Protein AF-A0A5C6CGR8-F1 (afdb_monomer_lite)

pLDDT: mean 80.68, std 11.42, range [44.78, 93.38]

Secondary structure (DSSP, 8-state):
-HHHHHHHHHHHHHHHHHHHHHHHHHHHHHHHHHHHHHHHHHHHHHHHHHHHHHHHSSSSHHHHHHHHHHHHHHHHIIIIIHHHHS-S---B-HHHHHHHHHHHHHHHTHHHHHTHHHHHHHHHHHHHH-TTTHHHHHHHBS-----HHHHHHHHHHTT-HHHHHHHHHHHHHHH--HHHHIIIIIHHHHHHHHHHHHTTSS-HHHHHHHHHHHHHHHHHHHHHHHHHT--

InterPro domains:
  IPR002549 Transmembrane protein TqsA-l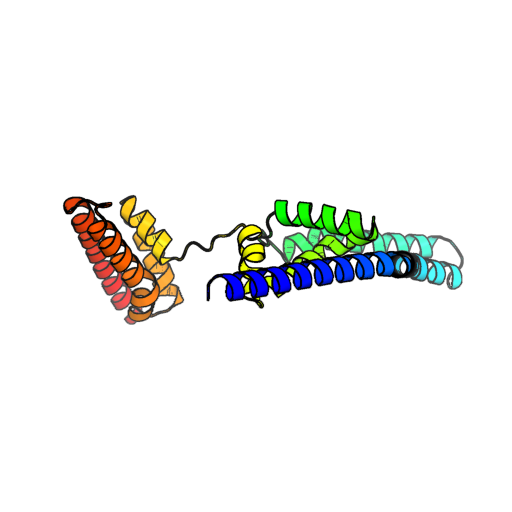ike [PF01594] (49-125)

Sequence (231 aa):
MRKLKSDIATISAIAQMLAVVLTVTALFFARDVFVPLSLGLLLSFLLSPLAIALSVFPGYSVALAVLALIVTMELLSNNILEPWLYGASTGISAVAVIIAAVFWGWMWGPVGLLLSTPLTVCLVVLGRYVPRFKILATLLSEEVEIETSLRFYQRLLAADEHRSWEMLREAFDEEHNLVATGDEVLIPALKRIRRDHNAEYLSDADANRLYAMVGGLIAKLREHATDNQHA

Foldseek 3Di:
DVVVVVVVVVVVVVVVVVVVVVVLVVLLVVLVVVLVVVVVVVCCVLCVVLVVQVVPDPDCPSSVVVNVVVVVVVCCCVPPVCCVVVVDDPQFAPVLLVVQLVVQCVRNNPVRNVCSVVVSVVLLVVLVVDVVSVVVVVVRGPDPVCQLQNVLLVCLLVVPLPVNLVSLVVLCVVVVDPVSSCVRHVVVSLVVLVVCVVVVVADPVSSVSSVVSSVVSSVVVVVVSVVVVVD

Radius of gyration: 28.88 Å; chains: 1; bounding box: 71×45×72 Å

Structure (mmCIF, N/CA/C/O backbone):
data_AF-A0A5C6CGR8-F1
#
_entry.id   AF-A0A5C6CGR8-F1
#
loop_
_atom_site.group_PDB
_atom_site.id
_atom_site.type_symbol
_atom_site.label_atom_id
_atom_site.label_alt_id
_atom_site.label_comp_id
_atom_site.label_asym_id
_atom_site.label_entity_id
_atom_site.label_seq_id
_atom_site.pdbx_PDB_ins_code
_atom_site.Cartn_x
_atom_site.Cartn_y
_atom_site.Cartn_z
_atom_site.occupancy
_atom_site.B_iso_or_equiv
_atom_site.auth_seq_id
_atom_site.auth_comp_id
_atom_site.auth_asym_id
_atom_site.auth_atom_id
_atom_site.pdbx_PDB_model_num
ATOM 1 N N . MET A 1 1 ? -35.352 28.929 0.731 1.00 58.81 1 MET A N 1
ATOM 2 C CA . MET A 1 1 ? -34.055 28.326 1.136 1.00 58.81 1 MET A CA 1
ATOM 3 C C . MET A 1 1 ? -33.750 26.968 0.487 1.00 58.81 1 MET A C 1
ATOM 5 O O . MET A 1 1 ? -32.596 26.748 0.156 1.00 58.81 1 MET A O 1
ATOM 9 N N . ARG A 1 2 ? -34.726 26.070 0.251 1.00 64.44 2 ARG A N 1
ATOM 10 C CA . ARG A 1 2 ? -34.471 24.726 -0.325 1.00 64.44 2 ARG A CA 1
ATOM 11 C C . ARG A 1 2 ? -33.956 24.734 -1.785 1.00 64.44 2 ARG A C 1
ATOM 13 O O . ARG A 1 2 ? -33.031 23.990 -2.078 1.00 64.44 2 ARG A O 1
ATOM 20 N N . LYS A 1 3 ? -34.472 25.631 -2.645 1.00 68.31 3 LYS A N 1
ATOM 21 C CA . LYS A 1 3 ? -33.995 25.842 -4.037 1.00 68.31 3 LYS A CA 1
ATOM 22 C C . LYS A 1 3 ? -32.531 26.302 -4.122 1.00 68.31 3 LYS A C 1
ATOM 24 O O . LYS A 1 3 ? -31.744 25.733 -4.857 1.00 68.31 3 LYS A O 1
ATOM 29 N N . LEU A 1 4 ? -32.135 27.266 -3.288 1.00 71.06 4 LEU A N 1
ATOM 30 C CA . LEU A 1 4 ? -30.769 27.806 -3.308 1.00 71.06 4 LEU A CA 1
ATOM 31 C C . LEU A 1 4 ? -29.714 26.739 -2.952 1.00 71.06 4 LEU A C 1
ATOM 33 O O . LEU A 1 4 ? -28.621 26.728 -3.507 1.00 71.06 4 LEU A O 1
ATOM 37 N N . LYS A 1 5 ? -30.057 25.803 -2.054 1.00 73.12 5 LYS A N 1
ATOM 38 C CA . LYS A 1 5 ? -29.172 24.694 -1.673 1.00 73.12 5 LYS A CA 1
ATOM 39 C C . LYS A 1 5 ? -29.049 23.637 -2.781 1.00 73.12 5 LYS A C 1
ATOM 41 O O . LYS A 1 5 ? -27.974 23.060 -2.914 1.00 73.12 5 LYS A O 1
ATOM 46 N N . SER A 1 6 ? -30.110 23.391 -3.563 1.00 79.06 6 SER A N 1
ATOM 47 C CA . SER A 1 6 ? -30.031 22.489 -4.722 1.00 79.06 6 SER A CA 1
ATOM 48 C C . SER A 1 6 ? -29.207 23.100 -5.844 1.00 79.06 6 SER A C 1
ATOM 50 O O . SER A 1 6 ? -28.361 22.412 -6.388 1.00 79.06 6 SER A O 1
ATOM 52 N N . ASP A 1 7 ? -29.371 24.390 -6.136 1.00 83.44 7 ASP A N 1
ATOM 53 C CA . ASP A 1 7 ? -28.659 25.042 -7.242 1.00 83.44 7 ASP A CA 1
ATOM 54 C C . ASP A 1 7 ? -27.145 25.109 -6.980 1.00 83.44 7 ASP A C 1
ATOM 56 O O . ASP A 1 7 ? -26.348 24.801 -7.863 1.00 83.44 7 ASP A O 1
ATOM 60 N N . ILE A 1 8 ? -26.735 25.392 -5.736 1.00 80.00 8 ILE A N 1
ATOM 61 C CA . ILE A 1 8 ? -25.321 25.349 -5.320 1.00 80.00 8 ILE A CA 1
ATOM 62 C C . ILE A 1 8 ? -24.753 23.924 -5.415 1.00 80.00 8 ILE A C 1
ATOM 64 O O . ILE A 1 8 ? -23.622 23.739 -5.868 1.00 80.00 8 ILE A O 1
ATOM 68 N N . ALA A 1 9 ? -25.527 22.908 -5.017 1.00 81.31 9 ALA A N 1
ATOM 69 C CA . ALA A 1 9 ? -25.106 21.514 -5.130 1.00 81.31 9 ALA A CA 1
ATOM 70 C C . ALA A 1 9 ? -24.951 21.086 -6.599 1.00 81.31 9 ALA A C 1
ATOM 72 O O . ALA A 1 9 ? -23.957 20.450 -6.943 1.00 81.31 9 ALA A O 1
ATOM 73 N N . THR A 1 10 ? -25.873 21.493 -7.475 1.00 83.56 10 THR A N 1
ATOM 74 C CA . THR A 1 10 ? -25.817 21.208 -8.915 1.00 83.56 10 THR A CA 1
ATOM 75 C C . THR A 1 10 ? -24.628 21.904 -9.578 1.00 83.56 10 THR A C 1
ATOM 77 O O . THR A 1 10 ? -23.907 21.272 -10.344 1.00 83.56 10 THR A O 1
ATOM 80 N N . ILE A 1 11 ? -24.351 23.170 -9.240 1.00 86.81 11 ILE A N 1
ATOM 81 C CA . ILE A 1 11 ? -23.181 23.903 -9.753 1.00 86.81 11 ILE A CA 1
ATOM 82 C C . ILE A 1 11 ? -21.881 23.237 -9.295 1.00 86.81 11 ILE A C 1
ATOM 84 O O . ILE A 1 11 ? -20.983 23.028 -10.108 1.00 86.81 11 ILE A O 1
ATOM 88 N N . SER A 1 12 ? -21.781 22.852 -8.017 1.00 78.56 12 SER A N 1
ATOM 89 C CA . SER A 1 12 ? -20.600 22.148 -7.511 1.00 78.56 12 SER A CA 1
ATOM 90 C C . SER A 1 12 ? -20.418 20.782 -8.175 1.00 78.56 12 SER A C 1
ATOM 92 O O . SER A 1 12 ? -19.282 20.404 -8.448 1.00 78.56 12 SER A O 1
ATOM 94 N N . ALA A 1 13 ? -21.503 20.052 -8.440 1.00 83.00 13 ALA A N 1
ATOM 95 C CA . ALA A 1 13 ? -21.454 18.761 -9.119 1.00 83.00 13 ALA A CA 1
ATOM 96 C C . ALA A 1 13 ? -21.008 18.905 -10.583 1.00 83.00 13 ALA A C 1
ATOM 98 O O . ALA A 1 13 ? -20.128 18.173 -11.030 1.00 83.00 13 ALA A O 1
ATOM 99 N N . ILE A 1 14 ? -21.543 19.889 -11.312 1.00 87.62 14 ILE A N 1
ATOM 100 C CA . ILE A 1 14 ? -21.139 20.182 -12.696 1.00 87.62 14 ILE A CA 1
ATOM 101 C C . ILE A 1 14 ? -19.673 20.623 -12.747 1.00 87.62 14 ILE A C 1
ATOM 103 O O . ILE A 1 14 ? -18.918 20.140 -13.587 1.00 87.62 14 ILE A O 1
ATOM 107 N N . ALA A 1 15 ? -19.245 21.492 -11.828 1.00 85.44 15 ALA A N 1
ATOM 108 C CA . ALA A 1 15 ? -17.857 21.934 -11.745 1.00 85.44 15 ALA A CA 1
ATOM 109 C C . ALA A 1 15 ? -16.898 20.765 -11.462 1.00 85.44 15 ALA A C 1
ATOM 111 O O . ALA A 1 15 ? -15.844 20.678 -12.087 1.00 85.44 15 ALA A O 1
ATOM 112 N N . GLN A 1 16 ? -17.273 19.835 -10.575 1.00 79.44 16 GLN A N 1
ATOM 113 C CA . GLN A 1 16 ? -16.497 18.616 -10.324 1.00 79.44 16 GLN A CA 1
ATOM 114 C C . GLN A 1 16 ? -16.444 17.710 -11.555 1.00 79.44 16 GLN A C 1
ATOM 116 O O . GLN A 1 16 ? -15.375 17.213 -11.894 1.00 79.44 16 GLN A O 1
ATOM 121 N N . MET A 1 17 ? -17.565 17.528 -12.254 1.00 87.88 17 MET A N 1
ATOM 122 C CA . MET A 1 17 ? -17.616 16.705 -13.462 1.00 87.88 17 MET A CA 1
ATOM 123 C C . MET A 1 17 ? -16.736 17.291 -14.576 1.00 87.88 17 MET A C 1
ATOM 125 O O . MET A 1 17 ? -15.957 16.563 -15.186 1.00 87.88 17 MET A O 1
ATOM 129 N N . LEU A 1 18 ? -16.786 18.610 -14.786 1.00 90.88 18 LEU A N 1
ATOM 130 C CA . LEU A 1 18 ? -15.920 19.312 -15.738 1.00 90.88 18 LEU A CA 1
ATOM 131 C C . LEU A 1 18 ? -14.442 19.214 -15.356 1.00 90.88 18 LEU A C 1
ATOM 133 O O . LEU A 1 18 ? -13.611 18.957 -16.224 1.00 90.88 18 LEU A O 1
ATOM 137 N N . ALA A 1 19 ? -14.112 19.376 -14.072 1.00 85.69 19 ALA A N 1
ATOM 138 C CA . ALA A 1 19 ? -12.744 19.224 -13.591 1.00 85.69 19 ALA A CA 1
ATOM 139 C C . ALA A 1 19 ? -12.212 17.812 -13.874 1.00 85.69 19 ALA A C 1
ATOM 141 O O . ALA A 1 19 ? -11.124 17.676 -14.422 1.00 85.69 19 ALA A O 1
ATOM 142 N N . VAL A 1 20 ? -13.004 16.771 -13.591 1.00 84.44 20 VAL A N 1
ATOM 143 C CA . VAL A 1 20 ? -12.638 15.375 -13.878 1.00 84.44 20 VAL A CA 1
ATOM 144 C C . VAL A 1 20 ? -12.412 15.161 -15.373 1.00 84.44 20 VAL A C 1
ATOM 146 O O . VAL A 1 20 ? -11.392 14.594 -15.755 1.00 84.44 20 VAL A O 1
ATOM 149 N N . VAL A 1 21 ? -13.317 15.645 -16.227 1.00 88.19 21 VAL A N 1
ATOM 150 C CA . VAL A 1 21 ? -13.184 15.508 -17.686 1.00 88.19 21 VAL A CA 1
ATOM 151 C C . VAL A 1 21 ? -11.921 16.205 -18.193 1.00 88.19 21 VAL A C 1
ATOM 153 O O . VAL A 1 21 ? -11.176 15.616 -18.975 1.00 88.19 21 VAL A O 1
ATOM 156 N N . LEU A 1 22 ? -11.633 17.420 -17.722 1.00 89.25 22 LEU A N 1
ATOM 157 C CA . LEU A 1 22 ? -10.410 18.143 -18.078 1.00 89.25 22 LEU A CA 1
ATOM 158 C C . LEU A 1 22 ? -9.155 17.399 -17.617 1.00 89.25 22 LEU A C 1
ATOM 160 O O . LEU A 1 22 ? -8.220 17.252 -18.401 1.00 89.25 22 LEU A O 1
ATOM 164 N N . THR A 1 23 ? -9.141 16.887 -16.384 1.00 83.81 23 THR A N 1
ATOM 165 C CA . THR A 1 23 ? -8.027 16.088 -15.861 1.00 83.81 23 THR A CA 1
ATOM 166 C C . THR A 1 23 ? -7.800 14.840 -16.710 1.00 83.81 23 THR A C 1
ATOM 168 O O . THR A 1 23 ? -6.683 14.616 -17.166 1.00 83.81 23 THR A O 1
ATOM 171 N N . VAL A 1 24 ? -8.850 14.065 -16.997 1.00 82.56 24 VAL A N 1
ATOM 172 C CA . VAL A 1 24 ? -8.753 12.852 -17.826 1.00 82.56 24 VAL A CA 1
ATOM 173 C C . VAL A 1 24 ? -8.255 13.183 -19.234 1.00 82.56 24 VAL A C 1
ATOM 175 O O . VAL A 1 24 ? -7.382 12.495 -19.754 1.00 82.56 24 VAL A O 1
ATOM 178 N N . THR A 1 25 ? -8.753 14.266 -19.833 1.00 82.56 25 THR A N 1
ATOM 179 C CA . THR A 1 25 ? -8.359 14.681 -21.187 1.00 82.56 25 THR A CA 1
ATOM 180 C C . THR A 1 25 ? -6.892 15.115 -21.234 1.00 82.56 25 THR A C 1
ATOM 182 O O . THR A 1 25 ? -6.157 14.717 -22.135 1.00 82.56 25 THR A O 1
ATOM 185 N N . ALA A 1 26 ? -6.437 15.876 -20.234 1.00 84.50 26 ALA A N 1
ATOM 186 C CA . ALA A 1 26 ? -5.037 16.271 -20.107 1.00 84.50 26 ALA A CA 1
ATOM 187 C C . ALA A 1 26 ? -4.112 15.057 -19.911 1.00 84.50 26 ALA A C 1
ATOM 189 O O . ALA A 1 26 ? -3.072 14.969 -20.563 1.00 84.50 26 ALA A O 1
ATOM 190 N N . LEU A 1 27 ? -4.501 14.095 -19.065 1.00 81.00 27 LEU A N 1
ATOM 191 C CA . LEU A 1 27 ? -3.739 12.856 -18.864 1.00 81.00 27 LEU A CA 1
ATOM 192 C C . LEU A 1 27 ? -3.698 11.979 -20.121 1.00 81.00 27 LEU A C 1
ATOM 194 O O . LEU A 1 27 ? -2.692 11.309 -20.357 1.00 81.00 27 LEU A O 1
ATOM 198 N N . PHE A 1 28 ? -4.765 11.980 -20.921 1.00 81.88 28 PHE A N 1
ATOM 199 C CA . PHE A 1 28 ? -4.799 11.258 -22.188 1.00 81.88 28 PHE A CA 1
ATOM 200 C C . PHE A 1 28 ? -3.845 11.880 -23.209 1.00 81.88 28 PHE A C 1
ATOM 202 O O . PHE A 1 28 ? -3.080 11.157 -23.827 1.00 81.88 28 PHE A O 1
ATOM 209 N N . PHE A 1 29 ? -3.809 13.207 -23.332 1.00 84.50 29 PHE A N 1
ATOM 210 C CA . PHE A 1 29 ? -2.860 13.882 -24.225 1.00 84.50 29 PHE A CA 1
ATOM 211 C C . PHE A 1 29 ? -1.401 13.715 -23.765 1.00 84.50 29 PHE A C 1
ATOM 213 O O . PHE A 1 29 ? -0.492 13.561 -24.577 1.00 84.50 29 PHE A O 1
ATOM 220 N N . ALA A 1 30 ? -1.162 13.677 -22.449 1.00 81.06 30 ALA A N 1
ATOM 221 C CA . ALA A 1 30 ? 0.167 13.420 -21.893 1.00 81.06 30 ALA A CA 1
ATOM 222 C C . ALA A 1 30 ? 0.734 12.048 -22.309 1.00 81.06 30 ALA A C 1
ATOM 224 O O . ALA A 1 30 ? 1.953 11.901 -22.415 1.00 81.06 30 ALA A O 1
ATOM 225 N N . ARG A 1 31 ? -0.129 11.063 -22.599 1.00 80.44 31 ARG A N 1
ATOM 226 C CA . ARG A 1 31 ? 0.260 9.732 -23.092 1.00 80.44 31 ARG A CA 1
ATOM 227 C C . ARG A 1 31 ? 1.149 9.809 -24.331 1.00 80.44 31 ARG A C 1
ATOM 229 O O . ARG A 1 31 ? 2.139 9.083 -24.394 1.00 80.44 31 ARG A O 1
ATOM 236 N N . ASP A 1 32 ? 0.816 10.675 -25.284 1.00 79.88 32 ASP A N 1
ATOM 237 C CA . ASP A 1 32 ? 1.500 10.746 -26.582 1.00 79.88 32 ASP A CA 1
ATOM 238 C C . ASP A 1 32 ? 2.953 11.221 -26.453 1.00 79.88 32 ASP A C 1
ATOM 240 O O . ASP A 1 32 ? 3.801 10.882 -27.275 1.00 79.88 32 ASP A O 1
ATOM 244 N N . VAL A 1 33 ? 3.265 11.947 -25.379 1.00 83.75 33 VAL A N 1
ATOM 245 C CA . VAL A 1 33 ? 4.630 12.373 -25.043 1.00 83.75 33 VAL A CA 1
ATOM 246 C C . VAL A 1 33 ? 5.302 11.370 -24.107 1.00 83.75 33 VAL A C 1
ATOM 248 O O . VAL A 1 33 ? 6.475 11.033 -24.270 1.00 83.75 33 VAL A O 1
ATOM 251 N N . PHE A 1 34 ? 4.562 10.874 -23.118 1.00 81.25 34 PHE A N 1
ATOM 252 C CA . PHE A 1 34 ? 5.113 10.070 -22.037 1.00 81.25 34 PHE A CA 1
ATOM 253 C C . PHE A 1 34 ? 5.464 8.641 -22.470 1.00 81.25 34 PHE A C 1
ATOM 255 O O . PHE A 1 34 ? 6.482 8.094 -22.040 1.00 81.25 34 PHE A O 1
ATOM 262 N N . VAL A 1 35 ? 4.662 8.029 -23.348 1.00 84.31 35 VAL A N 1
ATOM 263 C CA . VAL A 1 35 ? 4.901 6.657 -23.821 1.00 84.31 35 VAL A CA 1
ATOM 264 C C . VAL A 1 35 ? 6.203 6.553 -24.630 1.00 84.31 35 VAL A C 1
ATOM 266 O O . VAL A 1 35 ? 7.028 5.708 -24.282 1.00 84.31 35 VAL A O 1
ATOM 269 N N . PRO A 1 36 ? 6.473 7.409 -25.636 1.00 84.56 36 PRO A N 1
ATOM 270 C CA . PRO A 1 36 ? 7.757 7.385 -26.336 1.00 84.56 36 PRO A CA 1
ATOM 271 C C . PRO A 1 36 ? 8.945 7.708 -25.426 1.00 84.56 36 PRO A C 1
ATOM 273 O O . PRO A 1 36 ? 9.995 7.083 -25.548 1.00 84.56 36 PRO A O 1
ATOM 276 N N . LEU A 1 37 ? 8.782 8.657 -24.497 1.00 86.25 37 LEU A N 1
ATOM 277 C CA . LEU A 1 37 ? 9.854 9.084 -23.596 1.00 86.25 37 LEU A CA 1
ATOM 278 C C . LEU A 1 37 ? 10.261 7.969 -22.627 1.00 86.25 37 LEU A C 1
ATOM 280 O O . LEU A 1 37 ? 11.446 7.688 -22.474 1.00 86.25 37 LEU A O 1
ATOM 284 N N . SER A 1 38 ? 9.291 7.301 -22.006 1.00 84.81 38 SER A N 1
ATOM 285 C CA . SER A 1 38 ? 9.542 6.176 -21.095 1.00 84.81 38 SER A CA 1
ATOM 286 C C . SER A 1 38 ? 10.143 4.966 -21.813 1.00 84.81 38 SER A C 1
ATOM 288 O O . SER A 1 38 ? 11.120 4.404 -21.324 1.00 84.81 38 SER A O 1
ATOM 290 N N . LEU A 1 39 ? 9.638 4.606 -22.999 1.00 84.81 39 LEU A N 1
ATOM 291 C CA . LEU A 1 39 ? 10.250 3.573 -23.841 1.00 84.81 39 LEU A CA 1
ATOM 292 C C . LEU A 1 39 ? 11.685 3.939 -24.225 1.00 84.81 39 LEU A C 1
ATOM 294 O O . LEU A 1 39 ? 12.576 3.100 -24.128 1.00 84.81 39 LEU A O 1
ATOM 298 N N . GLY A 1 40 ? 11.919 5.194 -24.611 1.00 86.38 40 GLY A N 1
ATOM 299 C CA . GLY A 1 40 ? 13.246 5.710 -24.928 1.00 86.38 40 GLY A CA 1
ATOM 300 C C . GLY A 1 40 ? 14.207 5.625 -23.744 1.00 86.38 40 GLY A C 1
ATOM 301 O O . GLY A 1 40 ? 15.341 5.183 -23.920 1.00 86.38 40 GLY A O 1
ATOM 302 N N . LEU A 1 41 ? 13.760 5.980 -22.536 1.00 88.19 41 LEU A N 1
ATOM 303 C CA . LEU A 1 41 ? 14.553 5.861 -21.309 1.00 88.19 41 LEU A CA 1
ATOM 304 C C . LEU A 1 41 ? 14.871 4.403 -20.966 1.00 88.19 41 LEU A C 1
ATOM 306 O O . LEU A 1 41 ? 16.030 4.097 -20.704 1.00 88.19 41 LEU A O 1
ATOM 310 N N . LEU A 1 42 ? 13.879 3.508 -21.005 1.00 86.56 42 LEU A N 1
ATOM 311 C CA . LEU A 1 42 ? 14.072 2.084 -20.705 1.00 86.56 42 LEU A CA 1
ATOM 312 C C . LEU A 1 42 ? 15.028 1.427 -21.702 1.00 86.56 42 LEU A C 1
ATOM 314 O O . LEU A 1 42 ? 15.978 0.755 -21.305 1.00 86.56 42 LEU A O 1
ATOM 318 N N . LEU A 1 43 ? 14.822 1.672 -22.998 1.00 87.38 43 LEU A N 1
ATOM 319 C CA . LEU A 1 43 ? 15.719 1.184 -24.042 1.00 87.38 43 LEU A CA 1
ATOM 320 C C . LEU A 1 43 ? 17.115 1.784 -23.895 1.00 87.38 43 LEU A C 1
ATOM 322 O O . LEU A 1 43 ? 18.091 1.058 -24.022 1.00 87.38 43 LEU A O 1
ATOM 326 N N . SER A 1 44 ? 17.238 3.076 -23.587 1.00 88.44 44 SER A N 1
ATOM 327 C CA . SER A 1 44 ? 18.551 3.698 -23.387 1.00 88.44 44 SER A CA 1
ATOM 328 C C . SER A 1 44 ? 19.269 3.109 -22.180 1.00 88.44 44 SER A C 1
ATOM 330 O O . SER A 1 44 ? 20.448 2.801 -22.281 1.00 88.44 44 SER A O 1
ATOM 332 N N . PHE A 1 45 ? 18.578 2.898 -21.061 1.00 87.50 45 PHE A N 1
ATOM 333 C CA . PHE A 1 45 ? 19.162 2.279 -19.874 1.00 87.50 45 PHE A CA 1
ATOM 334 C C . PHE A 1 45 ? 19.673 0.862 -20.162 1.00 87.50 45 PHE A C 1
ATOM 336 O O . PHE A 1 45 ? 20.774 0.510 -19.746 1.00 87.50 45 PHE A O 1
ATOM 343 N N . LEU A 1 46 ? 18.912 0.078 -20.929 1.00 85.50 46 LEU A N 1
ATOM 344 C CA . LEU A 1 46 ? 19.239 -1.316 -21.219 1.00 85.50 46 LEU A CA 1
ATOM 345 C C . LEU A 1 46 ? 20.296 -1.464 -22.330 1.00 85.50 46 LEU A C 1
ATOM 347 O O . LEU A 1 46 ? 21.193 -2.300 -22.230 1.00 85.50 46 LEU A O 1
ATOM 351 N N . LEU A 1 47 ? 20.228 -0.641 -23.381 1.00 88.00 47 LEU A N 1
ATOM 352 C CA . LEU A 1 47 ? 21.134 -0.719 -24.532 1.00 88.00 47 LEU A CA 1
ATOM 353 C C . LEU A 1 47 ? 22.416 0.104 -24.353 1.00 88.00 47 LEU A C 1
ATOM 355 O O . LEU A 1 47 ? 23.429 -0.264 -24.938 1.00 88.00 47 LEU A O 1
ATOM 359 N N . SER A 1 48 ? 22.416 1.189 -23.574 1.00 89.81 48 SER A N 1
ATOM 360 C CA . SER A 1 48 ? 23.602 2.043 -23.376 1.00 89.81 48 SER A CA 1
ATOM 361 C C . SER A 1 48 ? 24.832 1.279 -22.860 1.00 89.81 48 SER A C 1
ATOM 363 O O . SER A 1 48 ? 25.880 1.357 -23.508 1.00 89.81 48 SER A O 1
ATOM 365 N N . PRO A 1 49 ? 24.753 0.473 -21.779 1.00 85.81 49 PRO A N 1
ATOM 366 C CA . PRO A 1 49 ? 25.915 -0.279 -21.307 1.00 85.81 49 PRO A CA 1
ATOM 367 C C . PRO A 1 49 ? 26.396 -1.318 -22.330 1.00 85.81 49 PRO A C 1
ATOM 369 O O . PRO A 1 49 ? 27.601 -1.539 -22.458 1.00 85.81 49 PRO A O 1
ATOM 372 N N . LEU A 1 50 ? 25.484 -1.901 -23.116 1.00 87.31 50 LEU A N 1
ATOM 373 C CA . LEU A 1 50 ? 25.828 -2.829 -24.194 1.00 87.31 50 LEU A CA 1
ATOM 374 C C . LEU A 1 50 ? 26.531 -2.116 -25.360 1.00 87.31 50 LEU A C 1
ATOM 376 O O . LEU A 1 50 ? 27.534 -2.608 -25.878 1.00 87.31 50 LEU A O 1
ATOM 380 N N . ALA A 1 51 ? 26.031 -0.941 -25.744 1.00 88.12 51 ALA A N 1
ATOM 381 C CA . ALA A 1 51 ? 26.611 -0.105 -26.786 1.00 88.12 51 ALA A CA 1
ATOM 382 C C . ALA A 1 51 ? 28.019 0.369 -26.399 1.00 88.12 51 ALA A C 1
ATOM 384 O O . ALA A 1 51 ? 28.934 0.297 -27.217 1.00 88.12 51 ALA A O 1
ATOM 385 N N . ILE A 1 52 ? 28.222 0.774 -25.140 1.00 88.75 52 ILE A N 1
ATOM 386 C CA . ILE A 1 52 ? 29.544 1.137 -24.613 1.00 88.75 52 ILE A CA 1
ATOM 387 C C . ILE A 1 52 ? 30.478 -0.080 -24.623 1.00 88.75 52 ILE A C 1
ATOM 389 O O . ILE A 1 52 ? 31.610 0.030 -25.094 1.00 88.75 52 ILE A O 1
ATOM 393 N N . ALA A 1 53 ? 30.015 -1.247 -24.165 1.00 87.19 53 ALA A N 1
ATOM 394 C CA . ALA A 1 53 ? 30.827 -2.463 -24.142 1.00 87.19 53 ALA A CA 1
ATOM 395 C C . ALA A 1 53 ? 31.316 -2.865 -25.545 1.00 87.19 53 ALA A C 1
ATOM 397 O O . ALA A 1 53 ? 32.498 -3.157 -25.712 1.00 87.19 53 ALA A O 1
ATOM 398 N N . LEU A 1 54 ? 30.436 -2.816 -26.551 1.00 87.81 54 LEU A N 1
ATOM 399 C CA . LEU A 1 54 ? 30.776 -3.102 -27.952 1.00 87.81 54 LEU A CA 1
ATOM 400 C C . LEU A 1 54 ? 31.645 -2.017 -28.599 1.00 87.81 54 LEU A C 1
ATOM 402 O O . LEU A 1 54 ? 32.405 -2.313 -29.517 1.00 87.81 54 LEU A O 1
ATOM 406 N N . SER A 1 55 ? 31.525 -0.765 -28.152 1.00 90.06 55 SER A N 1
ATOM 407 C CA . SER A 1 55 ? 32.311 0.347 -28.693 1.00 90.06 55 SER A CA 1
ATOM 408 C C . SER A 1 55 ? 33.735 0.395 -28.140 1.00 90.06 55 SER A C 1
ATOM 410 O O . SER A 1 55 ? 34.627 0.885 -28.829 1.00 90.06 55 SER A O 1
ATOM 412 N N . VAL A 1 56 ? 33.946 -0.040 -26.896 1.00 91.19 56 VAL A N 1
ATOM 413 C CA . VAL A 1 56 ? 35.244 0.056 -26.210 1.00 91.19 56 VAL A CA 1
ATOM 414 C C . VAL A 1 56 ? 36.060 -1.226 -26.363 1.00 91.19 56 VAL A C 1
ATOM 416 O O . VAL A 1 56 ? 37.280 -1.155 -26.514 1.00 91.19 56 VAL A O 1
ATOM 419 N N . PHE A 1 57 ? 35.414 -2.395 -26.336 1.00 87.50 57 PHE A N 1
ATOM 420 C CA . PHE A 1 57 ? 36.104 -3.682 -26.359 1.00 87.50 57 PHE A CA 1
ATOM 421 C C . PHE A 1 57 ? 35.898 -4.420 -27.687 1.00 87.50 57 PHE A C 1
ATOM 423 O O . PHE A 1 57 ? 34.773 -4.519 -28.175 1.00 87.50 57 PHE A O 1
ATOM 430 N N . PRO A 1 58 ? 36.960 -5.004 -28.268 1.00 81.94 58 PRO A N 1
ATOM 431 C CA . PRO A 1 58 ? 36.821 -5.849 -29.443 1.00 81.94 58 PRO A CA 1
ATOM 432 C C . PRO A 1 58 ? 36.180 -7.198 -29.069 1.00 81.94 58 PRO A C 1
ATOM 434 O O . PRO A 1 58 ? 36.736 -7.969 -28.288 1.00 81.94 58 PRO A O 1
ATOM 437 N N . GLY A 1 59 ? 35.029 -7.503 -29.675 1.00 83.12 59 GLY A N 1
ATOM 438 C CA . GLY A 1 59 ? 34.336 -8.793 -29.558 1.00 83.12 59 GLY A CA 1
ATOM 439 C C . GLY A 1 59 ? 33.061 -8.770 -28.702 1.00 83.12 59 GLY A C 1
ATOM 440 O O . GLY A 1 59 ? 32.778 -7.825 -27.975 1.00 83.12 59 GLY A O 1
ATOM 441 N N . TYR A 1 60 ? 32.265 -9.841 -28.795 1.00 87.44 60 TYR A N 1
ATOM 442 C CA . TYR A 1 60 ? 30.932 -9.925 -28.168 1.00 87.44 60 TYR A CA 1
ATOM 443 C C . TYR A 1 60 ? 30.938 -10.455 -26.726 1.00 87.44 60 TYR A C 1
ATOM 445 O O . TYR A 1 60 ? 29.921 -10.381 -26.039 1.00 87.44 60 TYR A O 1
ATOM 453 N N . SER A 1 61 ? 32.062 -11.001 -26.254 1.00 88.25 61 SER A N 1
ATOM 454 C CA . SER A 1 61 ? 32.163 -11.643 -24.937 1.00 88.25 61 SER A CA 1
ATOM 455 C C . SER A 1 61 ? 31.900 -10.668 -23.789 1.00 88.25 61 SER A C 1
ATOM 457 O O . SER A 1 61 ? 31.143 -10.986 -22.876 1.00 88.25 61 SER A O 1
ATOM 459 N N . VAL A 1 62 ? 32.467 -9.461 -23.860 1.00 87.94 62 VAL A N 1
ATOM 460 C CA . VAL A 1 62 ? 32.283 -8.416 -22.841 1.00 87.94 62 VAL A CA 1
ATOM 461 C C . VAL A 1 62 ? 30.840 -7.909 -22.833 1.00 87.94 62 VAL A C 1
ATOM 463 O O . VAL A 1 62 ? 30.248 -7.748 -21.771 1.00 87.94 62 VAL A O 1
ATOM 466 N N . ALA A 1 63 ? 30.238 -7.734 -24.010 1.00 87.31 63 ALA A N 1
ATOM 467 C CA . ALA A 1 63 ? 28.846 -7.318 -24.157 1.00 87.31 63 ALA A CA 1
ATOM 468 C C . ALA A 1 63 ? 27.869 -8.343 -23.542 1.00 87.31 63 ALA A C 1
ATOM 470 O O . ALA A 1 63 ? 26.976 -7.976 -22.778 1.00 87.31 63 ALA A O 1
ATOM 471 N N . LEU A 1 64 ? 28.085 -9.638 -23.804 1.00 90.00 64 LEU A N 1
ATOM 472 C CA . LEU A 1 64 ? 27.310 -10.724 -23.193 1.00 90.00 64 LEU A CA 1
ATOM 473 C C . LEU A 1 64 ? 27.515 -10.806 -21.678 1.00 90.00 64 LEU A C 1
ATOM 475 O O . LEU A 1 64 ? 26.549 -11.034 -20.955 1.00 90.00 64 LEU A O 1
ATOM 479 N N . ALA A 1 65 ? 28.738 -10.590 -21.188 1.00 90.75 65 ALA A N 1
ATOM 480 C CA . ALA A 1 65 ? 29.023 -10.575 -19.756 1.00 90.75 65 ALA A CA 1
ATOM 481 C C . ALA A 1 65 ? 28.306 -9.420 -19.037 1.00 90.75 65 ALA A C 1
ATOM 483 O O . ALA A 1 65 ? 27.742 -9.628 -17.967 1.00 90.75 65 ALA A O 1
ATOM 484 N N . VAL A 1 66 ? 28.269 -8.226 -19.639 1.00 90.81 66 VAL A N 1
ATOM 485 C CA . VAL A 1 66 ? 27.519 -7.072 -19.113 1.00 90.81 66 VAL A CA 1
ATOM 486 C C . VAL A 1 66 ? 26.019 -7.357 -19.092 1.00 90.81 66 VAL A C 1
ATOM 488 O O . VAL A 1 66 ? 25.371 -7.122 -18.076 1.00 90.81 66 VAL A O 1
ATOM 491 N N . LEU A 1 67 ? 25.464 -7.911 -20.173 1.00 90.56 67 LEU A N 1
ATOM 492 C CA . LEU A 1 67 ? 24.048 -8.280 -20.218 1.00 90.56 67 LEU A CA 1
ATOM 493 C C . LEU A 1 67 ? 23.709 -9.341 -19.162 1.00 90.56 67 LEU A C 1
ATOM 495 O O . LEU A 1 67 ? 22.724 -9.199 -18.442 1.00 90.56 67 LEU A O 1
ATOM 499 N N . ALA A 1 68 ? 24.551 -10.368 -19.023 1.00 92.88 68 ALA A N 1
ATOM 500 C CA . ALA A 1 68 ? 24.390 -11.396 -18.002 1.00 92.88 68 ALA A CA 1
ATOM 501 C C . ALA A 1 68 ? 24.460 -10.807 -16.587 1.00 92.88 68 ALA A C 1
ATOM 503 O O . ALA A 1 68 ? 23.648 -11.177 -15.742 1.00 92.88 68 ALA A O 1
ATOM 504 N N . LEU A 1 69 ? 25.377 -9.869 -16.333 1.00 92.44 69 LEU A N 1
ATOM 505 C CA . LEU A 1 69 ? 25.489 -9.172 -15.053 1.00 92.44 69 LEU A CA 1
ATOM 506 C C . LEU A 1 69 ? 24.204 -8.400 -14.729 1.00 92.44 69 LEU A C 1
ATOM 508 O O . LEU A 1 69 ? 23.668 -8.566 -13.638 1.00 92.44 69 LEU A O 1
ATOM 512 N N . ILE A 1 70 ? 23.700 -7.599 -15.675 1.00 90.94 70 ILE A N 1
ATOM 513 C CA . ILE A 1 70 ? 22.476 -6.801 -15.496 1.00 90.94 70 ILE A CA 1
ATOM 514 C C . ILE A 1 70 ? 21.290 -7.717 -15.189 1.00 90.94 70 ILE A C 1
ATOM 516 O O . ILE A 1 70 ? 20.648 -7.553 -14.156 1.00 90.94 70 ILE A O 1
ATOM 520 N N . VAL A 1 71 ? 21.050 -8.726 -16.033 1.00 90.94 71 VAL A N 1
ATOM 521 C CA . VAL A 1 71 ? 19.924 -9.658 -15.866 1.00 90.94 71 VAL A CA 1
ATOM 522 C C . VAL A 1 71 ? 20.022 -10.408 -14.543 1.00 90.94 71 VAL A C 1
ATOM 524 O O . VAL A 1 71 ? 19.032 -10.521 -13.828 1.00 90.94 71 VAL A O 1
ATOM 527 N N . THR A 1 72 ? 21.211 -10.903 -14.192 1.00 93.38 72 THR A N 1
ATOM 528 C CA . THR A 1 72 ? 21.419 -11.631 -12.933 1.00 93.38 72 THR A CA 1
ATOM 529 C C . THR A 1 72 ? 21.132 -10.727 -11.741 1.00 93.38 72 THR A C 1
ATOM 531 O O . THR A 1 72 ? 20.477 -11.157 -10.795 1.00 93.38 72 THR A O 1
ATOM 534 N N . MET A 1 73 ? 21.571 -9.469 -11.795 1.00 90.25 73 MET A N 1
ATOM 535 C CA . MET A 1 73 ? 21.381 -8.539 -10.690 1.00 90.25 73 MET A CA 1
ATOM 536 C C . MET A 1 73 ? 19.926 -8.095 -10.538 1.00 90.25 73 MET A C 1
ATOM 538 O O . MET A 1 73 ? 19.434 -8.036 -9.414 1.00 90.25 73 MET A O 1
ATOM 542 N N . GLU A 1 74 ? 19.204 -7.878 -11.640 1.00 88.06 74 GLU A N 1
ATOM 543 C CA . GLU A 1 74 ? 17.755 -7.645 -11.600 1.00 88.06 74 GLU A CA 1
ATOM 544 C C . GLU A 1 74 ? 17.001 -8.854 -11.037 1.00 88.06 74 GLU A C 1
ATOM 546 O O . GLU A 1 74 ? 16.129 -8.695 -10.184 1.00 88.06 74 GLU A O 1
ATOM 551 N N . LEU A 1 75 ? 17.359 -10.075 -11.453 1.00 88.12 75 LEU A N 1
ATOM 552 C CA . LEU A 1 75 ? 16.712 -11.292 -10.960 1.00 88.12 75 LEU A CA 1
ATOM 553 C C . LEU A 1 75 ? 16.942 -11.489 -9.461 1.00 88.12 75 LEU A C 1
ATOM 555 O O . LEU A 1 75 ? 15.989 -11.789 -8.743 1.00 88.12 75 LEU A O 1
ATOM 559 N N . LEU A 1 76 ? 18.181 -11.317 -8.992 1.00 89.62 76 LEU A N 1
ATOM 560 C CA . LEU A 1 76 ? 18.514 -11.386 -7.569 1.00 89.62 76 LEU A CA 1
ATOM 561 C C . LEU A 1 76 ? 17.800 -10.286 -6.781 1.00 89.62 76 LEU A C 1
ATOM 563 O O . LEU A 1 76 ? 17.258 -10.560 -5.712 1.00 89.62 76 LEU A O 1
ATOM 567 N N . SER A 1 77 ? 17.757 -9.063 -7.306 1.00 85.88 77 SER A N 1
ATOM 568 C CA . SER A 1 77 ? 17.078 -7.955 -6.639 1.00 85.88 77 SER A CA 1
ATOM 569 C C . SER A 1 77 ? 15.580 -8.241 -6.473 1.00 85.88 77 SER A C 1
ATOM 571 O O . SER A 1 77 ? 15.069 -8.241 -5.355 1.00 85.88 77 SER A O 1
ATOM 573 N N . ASN A 1 78 ? 14.896 -8.579 -7.567 1.00 81.19 78 ASN A N 1
ATOM 574 C CA . ASN A 1 78 ? 13.443 -8.757 -7.575 1.00 81.19 78 ASN A CA 1
ATOM 575 C C . ASN A 1 78 ? 12.994 -10.043 -6.864 1.00 81.19 78 ASN A C 1
ATOM 577 O O . ASN A 1 78 ? 11.942 -10.071 -6.241 1.00 81.19 78 ASN A O 1
ATOM 581 N N . ASN A 1 79 ? 13.767 -11.132 -6.946 1.00 83.44 79 ASN A N 1
ATOM 582 C CA . ASN A 1 79 ? 13.336 -12.424 -6.394 1.00 83.44 79 ASN A CA 1
ATOM 583 C C . ASN A 1 79 ? 13.926 -12.745 -5.016 1.00 83.44 79 ASN A C 1
ATOM 585 O O . ASN A 1 79 ? 13.434 -13.667 -4.372 1.00 83.44 79 ASN A O 1
ATOM 589 N N . ILE A 1 80 ? 14.982 -12.053 -4.568 1.00 82.94 80 ILE A N 1
ATOM 590 C CA . ILE A 1 80 ? 15.671 -12.364 -3.301 1.00 82.94 80 ILE A CA 1
ATOM 591 C C . ILE A 1 80 ? 15.717 -11.151 -2.377 1.00 82.94 80 ILE A C 1
ATOM 593 O O . ILE A 1 80 ? 15.332 -11.281 -1.215 1.00 82.94 80 ILE A O 1
ATOM 597 N N . LEU A 1 81 ? 16.141 -9.976 -2.861 1.00 76.56 81 LEU A N 1
ATOM 598 C CA . LEU A 1 81 ? 16.167 -8.781 -2.009 1.00 76.56 81 LEU A CA 1
ATOM 599 C C . LEU A 1 81 ? 14.758 -8.351 -1.612 1.00 76.56 81 LEU A C 1
ATOM 601 O O . LEU A 1 81 ? 14.543 -8.077 -0.438 1.00 76.56 81 LEU A O 1
ATOM 605 N N . GLU A 1 82 ? 13.807 -8.309 -2.547 1.00 72.44 82 GLU A N 1
ATOM 606 C CA . GLU A 1 82 ? 12.443 -7.867 -2.233 1.00 72.44 82 GLU A CA 1
ATOM 607 C C . GLU A 1 82 ? 11.776 -8.717 -1.132 1.00 72.44 82 GLU A C 1
ATOM 609 O O . GLU A 1 82 ? 11.344 -8.133 -0.138 1.00 72.44 82 GLU A O 1
ATOM 614 N N . PRO A 1 83 ? 11.752 -10.066 -1.191 1.00 67.56 83 PRO A N 1
ATOM 615 C CA . PRO A 1 83 ? 11.198 -10.871 -0.100 1.00 67.56 83 PRO A CA 1
ATOM 616 C C . PRO A 1 83 ? 11.976 -10.755 1.213 1.00 67.56 83 PRO A C 1
ATOM 618 O O . PRO A 1 83 ? 11.394 -10.912 2.282 1.00 67.56 83 PRO A O 1
ATOM 621 N N . TRP A 1 84 ? 13.291 -10.533 1.145 1.00 73.50 84 TRP A N 1
ATOM 622 C CA . TRP A 1 84 ? 14.141 -10.477 2.332 1.00 73.50 84 TRP A CA 1
ATOM 623 C C . TRP A 1 84 ? 14.056 -9.123 3.052 1.00 73.50 84 TRP A C 1
ATOM 625 O O . TRP A 1 84 ? 14.037 -9.090 4.278 1.00 73.50 84 TRP A O 1
ATOM 635 N N . LEU A 1 85 ? 13.951 -8.015 2.308 1.00 64.56 85 LEU A N 1
ATOM 636 C CA . LEU A 1 85 ? 13.777 -6.663 2.853 1.00 64.56 85 LEU A CA 1
ATOM 637 C C . LEU A 1 85 ? 12.325 -6.344 3.226 1.00 64.56 85 LEU A C 1
ATOM 639 O O . LEU A 1 85 ? 12.100 -5.651 4.214 1.00 64.56 85 LEU A O 1
ATOM 643 N N . TYR A 1 86 ? 11.348 -6.832 2.457 1.00 64.06 86 TYR A N 1
ATOM 644 C CA . TYR A 1 86 ? 9.916 -6.586 2.677 1.00 64.06 86 TYR A CA 1
ATOM 645 C C . TYR A 1 86 ? 9.196 -7.797 3.280 1.00 64.06 86 TYR A C 1
ATOM 647 O O . TYR A 1 86 ? 7.991 -7.954 3.083 1.00 64.06 86 TYR A O 1
ATOM 655 N N . GLY A 1 87 ? 9.946 -8.663 3.974 1.00 46.31 87 GLY A N 1
ATOM 656 C CA . GLY A 1 87 ? 9.476 -9.902 4.588 1.00 46.31 87 GLY A CA 1
ATOM 657 C C . GLY A 1 87 ? 8.084 -9.764 5.200 1.00 46.31 87 GLY A C 1
ATOM 658 O O . GLY A 1 87 ? 7.912 -9.089 6.206 1.00 46.31 87 GLY A O 1
ATOM 659 N N . ALA A 1 88 ? 7.128 -10.447 4.566 1.00 53.41 88 ALA A N 1
ATOM 660 C CA . ALA A 1 88 ? 5.704 -10.506 4.883 1.00 53.41 88 ALA A CA 1
ATOM 661 C C . ALA A 1 88 ? 4.893 -9.211 4.644 1.00 53.41 88 ALA A C 1
ATOM 663 O O . ALA A 1 88 ? 4.916 -8.257 5.413 1.00 53.41 88 ALA A O 1
ATOM 664 N N . SER A 1 89 ? 4.078 -9.274 3.581 1.00 47.78 89 SER A N 1
ATOM 665 C CA . SER A 1 89 ? 2.806 -8.555 3.414 1.00 47.78 89 SER A CA 1
ATOM 666 C C . SER A 1 89 ? 2.830 -7.061 3.739 1.00 47.78 89 SER A C 1
ATOM 668 O O . SER A 1 89 ? 2.275 -6.607 4.737 1.00 47.78 89 SER A O 1
ATOM 670 N N . THR A 1 90 ? 3.336 -6.259 2.804 1.00 45.28 90 THR A N 1
ATOM 671 C CA . THR A 1 90 ? 2.777 -4.921 2.604 1.00 45.28 90 THR A CA 1
ATOM 672 C C . THR A 1 90 ? 1.283 -5.098 2.324 1.00 45.28 90 THR A C 1
ATOM 674 O O . THR A 1 90 ? 0.917 -5.560 1.247 1.00 45.28 90 THR A O 1
ATOM 677 N N . GLY A 1 91 ? 0.436 -4.810 3.320 1.00 49.66 91 GLY A N 1
ATOM 678 C CA . GLY A 1 91 ? -1.028 -4.980 3.340 1.00 49.66 91 GLY A CA 1
ATOM 679 C C . GLY A 1 91 ? -1.795 -4.131 2.318 1.00 49.66 91 GLY A C 1
ATOM 680 O O . GLY A 1 91 ? -2.736 -3.411 2.651 1.00 49.66 91 GLY A O 1
ATOM 681 N N . ILE A 1 92 ? -1.364 -4.174 1.062 1.00 55.91 92 ILE A N 1
ATOM 682 C CA . ILE A 1 92 ? -2.010 -3.568 -0.088 1.00 55.91 92 ILE A CA 1
ATOM 683 C C . ILE A 1 92 ? -2.941 -4.631 -0.659 1.00 55.91 92 ILE A C 1
ATOM 685 O O . ILE A 1 92 ? -2.485 -5.672 -1.130 1.00 55.91 92 ILE A O 1
ATOM 689 N N . SER A 1 93 ? -4.244 -4.350 -0.642 1.00 63.12 93 SER A N 1
ATOM 690 C CA . SER A 1 93 ? -5.246 -5.263 -1.184 1.00 63.12 93 SER A CA 1
ATOM 691 C C . SER A 1 93 ? -4.914 -5.648 -2.631 1.00 63.12 93 SER A C 1
ATOM 693 O O . SER A 1 93 ? -4.778 -4.781 -3.498 1.00 63.12 93 SER A O 1
ATOM 695 N N . ALA A 1 94 ? -4.836 -6.947 -2.933 1.00 69.25 94 ALA A N 1
ATOM 696 C CA . ALA A 1 94 ? -4.580 -7.436 -4.295 1.00 69.25 94 ALA A CA 1
ATOM 697 C C . ALA A 1 94 ? -5.601 -6.886 -5.312 1.00 69.25 94 ALA A C 1
ATOM 699 O O . ALA A 1 94 ? -5.273 -6.603 -6.465 1.00 69.25 94 ALA A O 1
ATOM 700 N N . VAL A 1 95 ? -6.836 -6.652 -4.863 1.00 69.38 95 VAL A N 1
ATOM 701 C CA . VAL A 1 95 ? -7.908 -6.050 -5.663 1.00 69.38 95 VAL A CA 1
ATOM 702 C C . VAL A 1 95 ? -7.585 -4.598 -6.025 1.00 69.38 95 VAL A C 1
ATOM 704 O O . VAL A 1 95 ? -7.796 -4.192 -7.167 1.00 69.38 95 VAL A O 1
ATOM 707 N N . ALA A 1 96 ? -7.020 -3.827 -5.092 1.00 71.31 96 ALA A N 1
ATOM 708 C CA . ALA A 1 96 ? -6.575 -2.455 -5.330 1.00 71.31 96 ALA A CA 1
ATOM 709 C C . ALA A 1 96 ? -5.539 -2.379 -6.453 1.00 71.31 96 ALA A C 1
ATOM 711 O O . ALA A 1 96 ? -5.649 -1.549 -7.356 1.00 71.31 96 ALA A O 1
ATOM 712 N N . VAL A 1 97 ? -4.558 -3.283 -6.403 1.00 75.25 97 VAL A N 1
ATOM 713 C CA . VAL A 1 97 ? -3.480 -3.376 -7.391 1.00 75.25 97 VAL A CA 1
ATOM 714 C C . VAL A 1 97 ? -4.042 -3.726 -8.765 1.00 75.25 97 VAL A C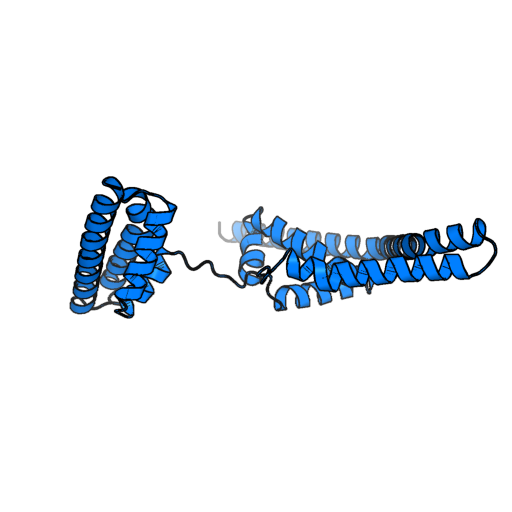 1
ATOM 716 O O . VAL A 1 97 ? -3.663 -3.098 -9.750 1.00 75.25 97 VAL A O 1
ATOM 719 N N . ILE A 1 98 ? -4.984 -4.670 -8.843 1.00 79.00 98 ILE A N 1
ATOM 720 C CA . ILE A 1 98 ? -5.626 -5.062 -10.105 1.00 79.00 98 ILE A CA 1
ATOM 721 C C . ILE A 1 98 ? -6.443 -3.904 -10.689 1.00 79.00 98 ILE A C 1
ATOM 723 O O . ILE A 1 98 ? -6.296 -3.590 -11.869 1.00 79.00 98 ILE A O 1
ATOM 727 N N . ILE A 1 99 ? -7.276 -3.237 -9.883 1.00 81.44 99 ILE A N 1
ATOM 728 C CA . ILE A 1 99 ? -8.087 -2.096 -10.340 1.00 81.44 99 ILE A CA 1
ATOM 729 C C . ILE A 1 99 ? -7.185 -0.970 -10.841 1.00 81.44 99 ILE A C 1
ATOM 731 O O . ILE A 1 99 ? -7.432 -0.407 -11.910 1.00 81.44 99 ILE A O 1
ATOM 735 N N . ALA A 1 100 ? -6.120 -0.665 -10.103 1.00 80.31 100 ALA A N 1
ATOM 736 C CA . ALA A 1 100 ? -5.160 0.338 -10.518 1.00 80.31 100 ALA A CA 1
ATOM 737 C C . ALA A 1 100 ? -4.427 -0.077 -11.802 1.00 80.31 100 ALA A C 1
ATOM 739 O O . ALA A 1 100 ? -4.342 0.724 -12.728 1.00 80.31 100 ALA A O 1
ATOM 740 N N . ALA A 1 101 ? -3.986 -1.331 -11.921 1.00 83.62 101 ALA A N 1
ATOM 741 C CA . ALA A 1 101 ? -3.322 -1.840 -13.121 1.00 83.62 101 ALA A CA 1
ATOM 742 C C . ALA A 1 101 ? -4.214 -1.746 -14.363 1.00 83.62 101 ALA A C 1
ATOM 744 O O . ALA A 1 101 ? -3.746 -1.336 -15.425 1.00 83.62 101 ALA A O 1
ATOM 745 N N . VAL A 1 102 ? -5.505 -2.054 -14.227 1.00 86.19 102 VAL A N 1
ATOM 746 C CA . VAL A 1 102 ? -6.487 -1.890 -15.306 1.00 86.19 102 VAL A CA 1
ATOM 747 C C . VAL A 1 102 ? -6.680 -0.412 -15.645 1.00 86.19 102 VAL A C 1
ATOM 749 O O . VAL A 1 102 ? -6.659 -0.053 -16.821 1.00 86.19 102 VAL A O 1
ATOM 752 N N . PHE A 1 103 ? -6.825 0.456 -14.642 1.00 84.69 103 PHE A N 1
ATOM 753 C CA . PHE A 1 103 ? -7.019 1.894 -14.840 1.00 84.69 103 PHE A CA 1
ATOM 754 C C . PHE A 1 103 ? -5.814 2.560 -15.526 1.00 84.69 103 PHE A C 1
ATOM 756 O O . PHE A 1 103 ? -5.959 3.184 -16.580 1.00 84.69 103 PHE A O 1
ATOM 763 N N . TRP A 1 104 ? -4.613 2.394 -14.966 1.00 84.06 104 TRP A N 1
ATOM 764 C CA . TRP A 1 104 ? -3.380 2.976 -15.500 1.00 84.06 104 TRP A CA 1
ATOM 765 C C . TRP A 1 104 ? -2.991 2.337 -16.836 1.00 84.06 104 TRP A C 1
ATOM 767 O O . TRP A 1 104 ? -2.592 3.043 -17.765 1.00 84.06 104 TRP A O 1
ATOM 777 N N . GLY A 1 105 ? -3.168 1.020 -16.970 1.00 86.25 105 GLY A N 1
ATOM 778 C CA . GLY A 1 105 ? -2.927 0.285 -18.209 1.00 86.25 105 GLY A CA 1
ATOM 779 C C . GLY A 1 105 ? -3.850 0.714 -19.345 1.00 86.25 105 GLY A C 1
ATOM 780 O O . GLY A 1 105 ? -3.397 0.894 -20.473 1.00 86.25 105 GLY A O 1
ATOM 781 N N . TRP A 1 106 ? -5.131 0.957 -19.068 1.00 85.38 106 TRP A N 1
ATOM 782 C CA . TRP A 1 106 ? -6.056 1.485 -20.071 1.00 85.38 106 TRP A CA 1
ATOM 783 C C . TRP A 1 106 ? -5.673 2.905 -20.512 1.00 85.38 106 TRP A C 1
ATOM 785 O O . TRP A 1 106 ? -5.719 3.229 -21.702 1.00 85.38 106 TRP A O 1
ATOM 795 N N . MET A 1 107 ? -5.225 3.736 -19.569 1.00 78.44 107 MET A N 1
ATOM 796 C CA . MET A 1 107 ? -4.892 5.129 -19.838 1.00 78.44 107 MET A CA 1
ATOM 797 C C . MET A 1 107 ? -3.594 5.287 -20.645 1.00 78.44 107 MET A C 1
ATOM 799 O O . MET A 1 107 ? -3.597 5.982 -21.663 1.00 78.44 107 MET A O 1
ATOM 803 N N . TRP A 1 108 ? -2.498 4.632 -20.243 1.00 80.50 108 TRP A N 1
ATOM 804 C CA . TRP A 1 108 ? -1.169 4.812 -20.857 1.00 80.50 108 TRP A CA 1
ATOM 805 C C . TRP A 1 108 ? -0.605 3.562 -21.553 1.00 80.50 108 TRP A C 1
ATOM 807 O O . TRP A 1 108 ? 0.517 3.588 -22.058 1.00 80.50 108 TRP A O 1
ATOM 817 N N . GLY A 1 109 ? -1.358 2.464 -21.628 1.00 84.19 109 GLY A N 1
ATOM 818 C CA . GLY A 1 109 ? -0.906 1.222 -22.260 1.00 84.19 109 GLY A CA 1
ATOM 819 C C . GLY A 1 109 ? 0.148 0.474 -21.422 1.00 84.19 109 GLY A C 1
ATOM 820 O O . GLY A 1 109 ? 0.065 0.478 -20.191 1.00 84.19 109 GLY A O 1
ATOM 821 N N . PRO A 1 110 ? 1.162 -0.157 -22.052 1.00 81.12 110 PRO A N 1
ATOM 822 C CA . PRO A 1 110 ? 2.186 -0.942 -21.346 1.00 81.12 110 PRO A CA 1
ATOM 823 C C . PRO A 1 110 ? 2.968 -0.142 -20.298 1.00 81.12 110 PRO A C 1
ATOM 825 O O . PRO A 1 110 ? 3.299 -0.653 -19.234 1.00 81.12 110 PRO A O 1
ATOM 828 N N . VAL A 1 111 ? 3.219 1.138 -20.570 1.00 81.06 111 VAL A N 1
ATOM 829 C CA . VAL A 1 111 ? 3.933 2.034 -19.648 1.00 81.06 111 VAL A CA 1
ATOM 830 C C . VAL A 1 111 ? 3.099 2.310 -18.395 1.00 81.06 111 VAL A C 1
ATOM 832 O O . VAL A 1 111 ? 3.635 2.354 -17.290 1.00 81.06 111 VAL A O 1
ATOM 835 N N . GLY A 1 112 ? 1.780 2.449 -18.551 1.00 83.19 112 GLY A N 1
ATOM 836 C CA . GLY A 1 112 ? 0.858 2.619 -17.428 1.00 83.19 112 GLY A CA 1
ATOM 837 C C . GLY A 1 112 ? 0.808 1.396 -16.517 1.00 83.19 112 GLY A C 1
ATOM 838 O O . GLY A 1 112 ? 0.714 1.549 -15.305 1.00 83.19 112 GLY A O 1
ATOM 839 N N . LEU A 1 113 ? 0.946 0.192 -17.081 1.00 83.44 113 LEU A N 1
ATOM 840 C CA . LEU A 1 113 ? 1.080 -1.047 -16.308 1.00 83.44 113 LEU A CA 1
ATOM 841 C C . LEU A 1 113 ? 2.384 -1.072 -15.503 1.00 83.44 113 LEU A C 1
ATOM 843 O O . LEU A 1 113 ? 2.339 -1.338 -14.305 1.00 83.44 113 LEU A O 1
ATOM 847 N N . LEU A 1 114 ? 3.518 -0.733 -16.128 1.00 82.94 114 LEU A N 1
ATOM 848 C CA . LEU A 1 114 ? 4.822 -0.673 -15.451 1.00 82.94 114 LEU A CA 1
ATOM 849 C C . LEU A 1 114 ? 4.827 0.329 -14.287 1.00 82.94 114 LEU A C 1
ATOM 851 O O . LEU A 1 114 ? 5.399 0.062 -13.235 1.00 82.94 114 LEU A O 1
ATOM 855 N N . LEU A 1 115 ? 4.161 1.472 -14.459 1.00 81.44 115 LEU A N 1
ATOM 856 C CA . LEU A 1 115 ? 4.065 2.511 -13.432 1.00 81.44 115 LEU A CA 1
ATOM 857 C C . LEU A 1 115 ? 2.877 2.342 -12.482 1.00 81.44 115 LEU A C 1
ATOM 859 O O . LEU A 1 115 ? 2.741 3.134 -11.549 1.00 81.44 115 LEU A O 1
ATOM 863 N N . SER A 1 116 ? 2.033 1.329 -12.683 1.00 82.56 116 SER A N 1
ATOM 864 C CA . SER A 1 116 ? 0.826 1.135 -11.881 1.00 82.56 116 SER A CA 1
ATOM 865 C C . SER A 1 116 ? 1.167 1.001 -10.402 1.00 82.56 116 SER A C 1
ATOM 867 O O . SER A 1 116 ? 0.598 1.703 -9.570 1.00 82.56 116 SER A O 1
ATOM 869 N N . THR A 1 117 ? 2.142 0.156 -10.067 1.00 82.81 117 THR A N 1
ATOM 870 C CA . THR A 1 117 ? 2.547 -0.102 -8.681 1.00 82.81 117 THR A CA 1
ATOM 871 C C . THR A 1 117 ? 3.011 1.173 -7.959 1.00 82.81 117 THR A C 1
ATOM 873 O O . THR A 1 117 ? 2.388 1.529 -6.954 1.00 82.81 117 THR A O 1
ATOM 876 N N . PRO A 1 118 ? 4.010 1.937 -8.453 1.00 79.38 118 PRO A N 1
ATOM 877 C CA . PRO A 1 118 ? 4.444 3.161 -7.776 1.00 79.38 118 PRO A CA 1
ATOM 878 C C . PRO A 1 118 ? 3.369 4.259 -7.760 1.00 79.38 118 PRO A C 1
ATOM 880 O O . PRO A 1 118 ? 3.216 4.941 -6.746 1.00 79.38 118 PRO A O 1
ATOM 883 N N . LEU A 1 119 ? 2.569 4.415 -8.824 1.00 79.06 119 LEU A N 1
ATOM 884 C CA . LEU A 1 119 ? 1.469 5.391 -8.838 1.00 79.06 119 LEU A CA 1
ATOM 885 C C . LEU A 1 119 ? 0.373 5.046 -7.833 1.00 79.06 119 LEU A C 1
ATOM 887 O O . LEU A 1 119 ? -0.162 5.942 -7.180 1.00 79.06 119 LEU A O 1
ATOM 891 N N . THR A 1 120 ? 0.057 3.762 -7.681 1.00 79.50 120 THR A N 1
ATOM 892 C CA . THR A 1 120 ? -0.937 3.288 -6.712 1.00 79.50 120 THR A CA 1
ATOM 893 C C . THR A 1 120 ? -0.476 3.573 -5.294 1.00 79.50 120 THR A C 1
ATOM 895 O O . THR A 1 120 ? -1.261 4.088 -4.504 1.00 79.50 120 THR A O 1
ATOM 898 N N . VAL A 1 121 ? 0.802 3.341 -4.983 1.00 74.38 121 VAL A N 1
ATOM 899 C CA . VAL A 1 121 ? 1.370 3.693 -3.674 1.00 74.38 121 VAL A CA 1
ATOM 900 C C . VAL A 1 121 ? 1.289 5.201 -3.437 1.00 74.38 121 VAL A C 1
ATOM 902 O O . VAL A 1 121 ? 0.785 5.619 -2.397 1.00 74.38 121 VAL A O 1
ATOM 905 N N . CYS A 1 122 ? 1.687 6.031 -4.406 1.00 74.94 122 CYS A N 1
ATOM 906 C CA . CYS A 1 122 ? 1.566 7.488 -4.294 1.00 74.94 122 CYS A CA 1
ATOM 907 C C . CYS A 1 122 ? 0.118 7.933 -4.050 1.00 74.94 122 CYS A C 1
ATOM 909 O O . CYS A 1 122 ? -0.130 8.786 -3.200 1.00 74.94 122 CYS A O 1
ATOM 911 N N . LEU A 1 123 ? -0.846 7.342 -4.759 1.00 73.06 123 LEU A N 1
ATOM 912 C CA . LEU A 1 123 ? -2.266 7.656 -4.620 1.00 73.06 123 LEU A CA 1
ATOM 913 C C . LEU A 1 123 ? -2.822 7.212 -3.260 1.00 73.06 123 LEU A C 1
ATOM 915 O O . LEU A 1 123 ? -3.556 7.968 -2.622 1.00 73.06 123 LEU A O 1
ATOM 919 N N . VAL A 1 124 ? -2.432 6.027 -2.785 1.00 68.31 124 VAL A N 1
ATOM 920 C CA . VAL A 1 124 ? -2.786 5.514 -1.454 1.00 68.31 124 VAL A CA 1
ATOM 921 C C . VAL A 1 124 ? -2.216 6.420 -0.362 1.00 68.31 124 VAL A C 1
ATOM 923 O O . VAL A 1 124 ? -2.948 6.814 0.546 1.00 68.31 124 VAL A O 1
ATOM 926 N N . VAL A 1 125 ? -0.944 6.816 -0.465 1.00 67.62 125 VAL A N 1
ATOM 927 C CA . VAL A 1 125 ? -0.296 7.732 0.486 1.00 67.62 125 VAL A CA 1
ATOM 928 C C . VAL A 1 125 ? -0.980 9.100 0.470 1.00 67.62 125 VAL A C 1
ATOM 930 O O . VAL A 1 125 ? -1.332 9.613 1.529 1.00 67.62 125 VAL A O 1
ATOM 933 N N . LEU A 1 126 ? -1.277 9.666 -0.704 1.00 67.06 126 LEU A N 1
ATOM 934 C CA . LEU A 1 126 ? -2.013 10.931 -0.823 1.00 67.06 126 LEU A CA 1
ATOM 935 C C . LEU A 1 126 ? -3.411 10.843 -0.182 1.00 67.06 126 LEU A C 1
ATOM 937 O O . LEU A 1 126 ? -3.864 11.782 0.478 1.00 67.06 126 LEU A O 1
ATOM 941 N N . GLY A 1 127 ? -4.072 9.690 -0.321 1.00 65.00 127 GLY A N 1
ATOM 942 C CA . GLY A 1 127 ? -5.355 9.386 0.310 1.00 65.00 127 GLY A CA 1
ATOM 943 C C . GLY A 1 127 ? -5.308 9.359 1.839 1.00 65.00 127 GLY A C 1
ATOM 944 O O . GLY A 1 127 ? -6.307 9.689 2.481 1.00 65.00 127 GLY A O 1
ATOM 945 N N . ARG A 1 128 ? -4.146 9.046 2.431 1.00 62.00 128 ARG A N 1
ATOM 946 C CA . ARG A 1 128 ? -3.924 9.132 3.885 1.00 62.00 128 ARG A CA 1
ATOM 947 C C . ARG A 1 128 ? -3.831 10.584 4.377 1.00 62.00 128 ARG A C 1
ATOM 949 O O . ARG A 1 128 ? -4.278 10.860 5.487 1.00 62.00 128 ARG A O 1
ATOM 956 N N . TYR A 1 129 ? -3.332 11.514 3.556 1.00 63.06 129 TYR A N 1
ATOM 957 C CA . TYR A 1 129 ? -3.187 12.933 3.926 1.00 63.06 129 TYR A CA 1
ATOM 958 C C . TYR A 1 129 ? -4.442 13.783 3.683 1.00 63.06 129 TYR A C 1
ATOM 960 O O . TYR A 1 129 ? -4.639 14.792 4.359 1.00 63.06 129 TYR A O 1
ATOM 968 N N . VAL A 1 130 ? -5.308 13.402 2.739 1.00 64.06 130 VAL A N 1
ATOM 969 C CA . VAL A 1 130 ? -6.500 14.188 2.385 1.00 64.06 130 VAL A CA 1
ATOM 970 C C . VAL A 1 130 ? -7.771 13.530 2.949 1.00 64.06 130 VAL A C 1
ATOM 972 O O . VAL A 1 130 ? -8.188 12.485 2.445 1.00 64.06 130 VAL A O 1
ATOM 975 N N . PRO A 1 131 ? -8.486 14.156 3.912 1.00 57.75 131 PRO A N 1
ATOM 976 C CA . PRO A 1 131 ? -9.667 13.570 4.567 1.00 57.75 131 PRO A CA 1
ATOM 977 C C . PRO A 1 131 ? -10.796 13.143 3.615 1.00 57.75 131 PRO A C 1
ATOM 979 O O . PRO A 1 131 ? -11.574 12.251 3.939 1.00 57.75 131 PRO A O 1
ATOM 982 N N . ARG A 1 132 ? -10.882 13.755 2.425 1.00 58.28 132 ARG A N 1
ATOM 983 C CA . ARG A 1 132 ? -11.862 13.416 1.377 1.00 58.28 132 ARG A CA 1
ATOM 984 C C . ARG A 1 132 ? -11.569 12.098 0.646 1.00 58.28 132 ARG A C 1
ATOM 986 O O . ARG A 1 132 ? -12.496 11.521 0.092 1.00 58.28 132 ARG A O 1
ATOM 993 N N . PHE A 1 133 ? -10.322 11.622 0.660 1.00 57.50 133 PHE A N 1
ATOM 994 C CA . PHE A 1 133 ? -9.885 10.387 -0.006 1.00 57.50 133 PHE A CA 1
ATOM 995 C C . PHE A 1 133 ? -9.657 9.217 0.963 1.00 57.50 133 PHE A C 1
ATOM 997 O O . PHE A 1 133 ? -9.331 8.118 0.517 1.00 57.50 133 PHE A O 1
ATOM 1004 N N . LYS A 1 134 ? -9.923 9.407 2.267 1.00 59.38 134 LYS A N 1
ATOM 1005 C CA . LYS A 1 134 ? -9.871 8.333 3.273 1.00 59.38 134 LYS A CA 1
ATOM 1006 C C . LYS A 1 134 ? -10.710 7.115 2.878 1.00 59.38 134 LYS A C 1
ATOM 1008 O O . LYS A 1 134 ? -10.299 6.006 3.161 1.00 59.38 134 LYS A O 1
ATOM 1013 N N . ILE A 1 135 ? -11.824 7.305 2.164 1.00 62.78 135 ILE A N 1
ATOM 1014 C CA . ILE A 1 135 ? -12.688 6.209 1.692 1.00 62.78 135 ILE A CA 1
ATOM 1015 C C . ILE A 1 135 ? -11.947 5.285 0.715 1.00 62.78 135 ILE A C 1
ATOM 1017 O O . ILE A 1 135 ? -12.101 4.074 0.813 1.00 62.78 135 ILE A O 1
ATOM 1021 N N . LEU A 1 136 ? -11.117 5.827 -0.188 1.00 59.72 136 LEU A N 1
ATOM 1022 C CA . LEU A 1 136 ? -10.276 5.001 -1.062 1.00 59.72 136 LEU A CA 1
ATOM 1023 C C . LEU A 1 136 ? -9.227 4.253 -0.239 1.00 59.72 136 LEU A C 1
ATOM 1025 O O . LEU A 1 136 ? -9.062 3.058 -0.425 1.00 59.72 136 LEU A O 1
ATOM 1029 N N . ALA A 1 137 ? -8.564 4.926 0.705 1.00 59.56 137 ALA A N 1
ATOM 1030 C CA . ALA A 1 137 ? -7.591 4.268 1.574 1.00 59.56 137 ALA A CA 1
ATOM 1031 C C . ALA A 1 137 ? -8.237 3.154 2.417 1.00 59.56 137 ALA A C 1
ATOM 1033 O O . ALA A 1 137 ? -7.652 2.093 2.543 1.00 59.56 137 ALA A O 1
ATOM 1034 N N . THR A 1 138 ? -9.453 3.350 2.932 1.00 61.34 138 THR A N 1
ATOM 1035 C CA . THR A 1 138 ? -10.199 2.342 3.700 1.00 61.34 138 THR A CA 1
ATOM 1036 C C . THR A 1 138 ? -10.735 1.204 2.826 1.00 61.34 138 THR A C 1
ATOM 1038 O O . THR A 1 138 ? -10.725 0.067 3.271 1.00 61.34 138 THR A O 1
ATOM 1041 N N . LEU A 1 139 ? -11.174 1.472 1.590 1.00 62.00 139 LEU A N 1
ATOM 1042 C CA . LEU A 1 139 ? -11.616 0.429 0.648 1.00 62.00 139 LEU A CA 1
ATOM 1043 C C . LEU A 1 139 ? -10.455 -0.407 0.088 1.00 62.00 139 LEU A C 1
ATOM 1045 O O . LEU A 1 139 ? -10.672 -1.543 -0.318 1.00 62.00 139 LEU A O 1
ATOM 1049 N N . LEU A 1 140 ? -9.250 0.166 0.019 1.00 59.12 140 LEU A N 1
ATOM 1050 C CA . LEU A 1 140 ? -8.040 -0.486 -0.490 1.00 59.12 140 LEU A CA 1
ATOM 1051 C C . LEU A 1 140 ? -7.141 -1.047 0.634 1.00 59.12 140 LEU A C 1
ATOM 1053 O O . LEU A 1 140 ? -6.151 -1.716 0.332 1.00 59.12 140 LEU A O 1
ATOM 1057 N N . SER A 1 141 ? -7.464 -0.770 1.902 1.00 54.06 141 SER A N 1
ATOM 1058 C CA . SER A 1 141 ? -6.772 -1.309 3.079 1.00 54.06 141 SER A CA 1
ATOM 1059 C C . SER A 1 141 ? -7.405 -2.638 3.466 1.00 54.06 141 SER A C 1
ATOM 1061 O O . SER A 1 141 ? -8.605 -2.700 3.724 1.00 54.06 141 SER A O 1
ATOM 1063 N N . GLU A 1 142 ? -6.606 -3.700 3.495 1.00 57.34 142 GLU A N 1
ATOM 1064 C CA . GLU A 1 142 ? -7.064 -5.040 3.883 1.00 57.34 142 GLU A CA 1
ATOM 1065 C C . GLU A 1 142 ? -6.972 -5.265 5.402 1.00 57.34 142 GLU A C 1
ATOM 1067 O O . GLU A 1 142 ? -7.730 -6.051 5.965 1.00 57.34 142 GLU A O 1
ATOM 1072 N N . GLU A 1 143 ? -6.144 -4.487 6.102 1.00 53.69 143 GLU A N 1
ATOM 1073 C CA . GLU A 1 143 ? -6.161 -4.428 7.560 1.00 53.69 143 GLU A CA 1
ATOM 1074 C C . GLU A 1 143 ? -7.104 -3.316 8.011 1.00 53.69 143 GLU A C 1
ATOM 1076 O O . GLU A 1 143 ? -6.801 -2.121 7.967 1.00 53.69 143 GLU A O 1
ATOM 1081 N N . VAL A 1 144 ? -8.287 -3.719 8.468 1.00 51.62 144 VAL A N 1
ATOM 1082 C CA . VAL A 1 144 ? -8.902 -2.995 9.574 1.00 51.62 144 VAL A CA 1
ATOM 1083 C C . VAL A 1 144 ? -7.962 -3.255 10.744 1.00 51.62 144 VAL A C 1
ATOM 1085 O O . VAL A 1 144 ? -7.964 -4.362 11.278 1.00 51.62 144 VAL A O 1
ATOM 1088 N N . GLU A 1 145 ? -7.131 -2.282 11.121 1.00 52.72 145 GLU A N 1
ATOM 1089 C CA . GLU A 1 145 ? -6.531 -2.272 12.456 1.00 52.72 145 GLU A CA 1
ATOM 1090 C C . GLU A 1 145 ? -7.704 -2.297 13.441 1.00 52.72 145 GLU A C 1
ATOM 1092 O O . GLU A 1 145 ? -8.330 -1.280 13.746 1.00 52.72 145 GLU A O 1
ATOM 1097 N N . ILE A 1 146 ? -8.114 -3.504 13.836 1.00 59.31 146 ILE A N 1
ATOM 1098 C CA . ILE A 1 146 ? -9.114 -3.695 14.871 1.00 59.31 146 ILE A CA 1
ATOM 1099 C C . ILE A 1 146 ? -8.440 -3.178 16.128 1.00 59.31 146 ILE A C 1
ATOM 1101 O O . ILE A 1 146 ? -7.561 -3.856 16.661 1.00 59.31 146 ILE A O 1
ATOM 1105 N N . GLU A 1 147 ? -8.851 -1.978 16.538 1.00 72.69 147 GLU A N 1
ATOM 1106 C CA . GLU A 1 147 ? -8.433 -1.306 17.765 1.00 72.69 147 GLU A CA 1
ATOM 1107 C C . GLU A 1 147 ? -8.289 -2.342 18.888 1.00 72.69 147 GLU A C 1
ATOM 1109 O O . GLU A 1 147 ? -9.189 -3.169 19.089 1.00 72.69 147 GLU A O 1
ATOM 1114 N N . THR A 1 148 ? -7.149 -2.347 19.584 1.00 81.31 148 THR A N 1
ATOM 1115 C CA . THR A 1 148 ? -6.804 -3.356 20.603 1.00 81.31 148 THR A CA 1
ATOM 1116 C C . THR A 1 148 ? -7.928 -3.523 21.626 1.00 81.31 148 THR A C 1
ATOM 1118 O O . THR A 1 148 ? -8.291 -4.644 21.987 1.00 81.31 148 THR A O 1
ATOM 1121 N N . SER A 1 149 ? -8.589 -2.420 21.984 1.00 82.94 149 SER A N 1
ATOM 1122 C CA . SER A 1 149 ? -9.780 -2.383 22.835 1.00 82.94 149 SER A CA 1
ATOM 1123 C C . SER A 1 149 ? -10.971 -3.198 22.300 1.00 82.94 149 SER A C 1
ATOM 1125 O O . SER A 1 149 ? -11.678 -3.852 23.072 1.00 82.94 149 SER A O 1
ATOM 1127 N N . LEU A 1 150 ? -11.197 -3.218 20.982 1.00 85.06 150 LEU A N 1
ATOM 1128 C CA . LEU A 1 150 ? -12.268 -3.982 20.344 1.00 85.06 150 LEU A CA 1
ATOM 1129 C C . LEU A 1 150 ? -11.924 -5.470 20.263 1.00 85.06 150 LEU A C 1
ATOM 1131 O O . LEU A 1 150 ? -12.795 -6.307 20.501 1.00 85.06 150 LEU A O 1
ATOM 1135 N N . ARG A 1 151 ? -10.663 -5.807 19.972 1.00 87.19 151 ARG A N 1
ATOM 1136 C CA . ARG A 1 151 ? -10.185 -7.198 19.986 1.00 87.19 151 ARG A CA 1
ATOM 1137 C C . ARG A 1 151 ? -10.289 -7.787 21.392 1.00 87.19 151 ARG A C 1
ATOM 1139 O O . ARG A 1 151 ? -10.788 -8.899 21.558 1.00 87.19 151 ARG A O 1
ATOM 1146 N N . PHE A 1 152 ? -9.904 -7.003 22.394 1.00 89.94 152 PHE A N 1
ATOM 1147 C CA . PHE A 1 152 ? -10.058 -7.338 23.802 1.00 89.94 152 PHE A CA 1
ATOM 1148 C C . PHE A 1 152 ? -11.536 -7.536 24.178 1.00 89.94 152 PHE A C 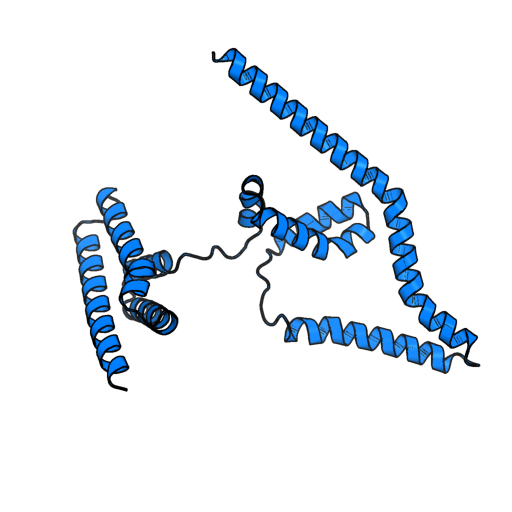1
ATOM 1150 O O . PHE A 1 152 ? -11.898 -8.574 24.729 1.00 89.94 152 PHE A O 1
ATOM 1157 N N . TYR A 1 153 ? -12.428 -6.620 23.783 1.00 89.31 153 TYR A N 1
ATOM 1158 C CA . TYR A 1 153 ? -13.874 -6.767 23.996 1.00 89.31 153 TYR A CA 1
ATOM 1159 C C . TYR A 1 153 ? -14.458 -8.036 23.346 1.00 89.31 153 TYR A C 1
ATOM 1161 O O . TYR A 1 153 ? -15.232 -8.756 23.977 1.00 89.31 153 TYR A O 1
ATOM 1169 N N . GLN A 1 154 ? -14.066 -8.360 22.111 1.00 90.69 154 GLN A N 1
ATOM 1170 C CA . GLN A 1 154 ? -14.505 -9.585 21.429 1.00 90.69 154 GLN A CA 1
ATOM 1171 C C . GLN A 1 154 ? -14.050 -10.853 22.163 1.00 90.69 154 GLN A C 1
ATOM 1173 O O . GLN A 1 154 ? -14.798 -11.828 22.234 1.00 90.69 154 GLN A O 1
ATOM 1178 N N . ARG A 1 155 ? -12.840 -10.848 22.730 1.00 90.06 155 ARG A N 1
ATOM 1179 C CA . ARG A 1 155 ? -12.311 -11.980 23.505 1.00 90.06 155 ARG A CA 1
ATOM 1180 C C . ARG A 1 155 ? -12.986 -12.125 24.862 1.00 90.06 155 ARG A C 1
ATOM 1182 O O . ARG A 1 155 ? -13.304 -13.248 25.250 1.00 90.06 155 ARG A O 1
ATOM 1189 N N . LEU A 1 156 ? -13.308 -11.009 25.514 1.00 90.19 156 LEU A N 1
ATOM 1190 C CA . LEU A 1 156 ? -14.143 -10.999 26.714 1.00 90.19 156 LEU A CA 1
ATOM 1191 C C . LEU A 1 156 ? -15.524 -11.609 26.439 1.00 90.19 156 LEU A C 1
ATOM 1193 O O . LEU A 1 156 ? -15.9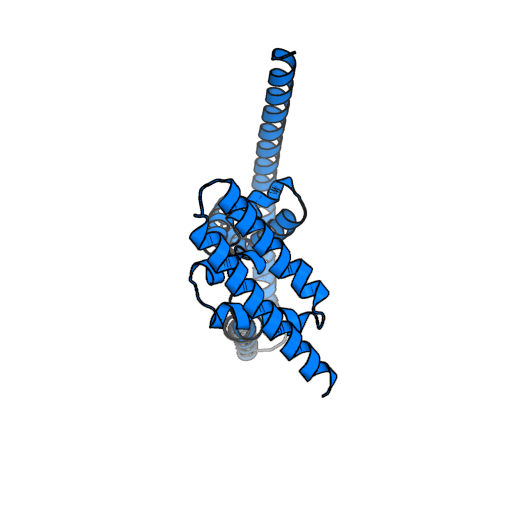77 -12.457 27.205 1.00 90.19 156 LEU A O 1
ATOM 1197 N N . LEU A 1 157 ? -16.169 -11.242 25.324 1.00 89.06 157 LEU A N 1
ATOM 1198 C CA . LEU A 1 157 ? -17.442 -11.842 24.901 1.00 89.06 157 LEU A CA 1
ATOM 1199 C C . LEU A 1 157 ? -17.324 -13.345 24.625 1.00 89.06 157 LEU A C 1
ATOM 1201 O O . LEU A 1 157 ? -18.228 -14.104 24.967 1.00 89.06 157 LEU A O 1
ATOM 1205 N N . ALA A 1 158 ? -16.204 -13.787 24.049 1.00 90.88 158 ALA A N 1
ATOM 1206 C CA . ALA A 1 158 ? -15.912 -15.204 23.838 1.00 90.88 158 ALA A CA 1
ATOM 1207 C C . ALA A 1 158 ? -15.587 -15.966 25.141 1.00 90.88 158 ALA A C 1
ATOM 1209 O O . ALA A 1 158 ? -15.373 -17.176 25.095 1.00 90.88 158 ALA A O 1
ATOM 1210 N N . ALA A 1 159 ? -15.558 -15.278 26.290 1.00 85.50 159 ALA A N 1
ATOM 1211 C CA . ALA A 1 159 ? -15.148 -15.803 27.589 1.00 85.50 159 ALA A CA 1
ATOM 1212 C C . ALA A 1 159 ? -13.738 -16.426 27.593 1.00 85.50 159 ALA A C 1
ATOM 1214 O O . ALA A 1 159 ? -13.448 -17.326 28.382 1.00 85.50 159 ALA A O 1
ATOM 1215 N N . ASP A 1 160 ? -12.862 -15.933 26.718 1.00 90.19 160 ASP A N 1
ATOM 1216 C CA . ASP A 1 160 ? -11.479 -16.380 26.583 1.00 90.19 160 ASP A CA 1
ATOM 1217 C C . ASP A 1 160 ? -10.584 -15.555 27.518 1.00 90.19 160 ASP A C 1
ATOM 1219 O O . ASP A 1 160 ? -9.965 -14.562 27.123 1.00 90.19 160 ASP A O 1
ATOM 1223 N N . GLU A 1 161 ? -10.572 -15.932 28.798 1.00 88.19 161 GLU A N 1
ATOM 1224 C CA . GLU A 1 161 ? -9.809 -15.224 29.835 1.00 88.19 161 GLU A CA 1
ATOM 1225 C C . GLU A 1 161 ? -8.303 -15.241 29.543 1.00 88.19 161 GLU A C 1
ATOM 1227 O O . GLU A 1 161 ? -7.617 -14.246 29.770 1.00 88.19 161 GLU A O 1
ATOM 1232 N N . HIS A 1 162 ? -7.794 -16.348 28.996 1.00 88.50 162 HIS A N 1
ATOM 1233 C CA . HIS A 1 162 ? -6.369 -16.525 28.738 1.00 88.50 162 HIS A CA 1
ATOM 1234 C C . HIS A 1 162 ? -5.866 -15.565 27.655 1.00 88.50 162 HIS A C 1
ATOM 1236 O O . HIS A 1 162 ? -4.930 -14.809 27.905 1.00 88.50 162 HIS A O 1
ATOM 1242 N N . ARG A 1 163 ? -6.536 -15.503 26.493 1.00 87.81 163 ARG A N 1
ATOM 1243 C CA . ARG A 1 163 ? -6.185 -14.537 25.435 1.00 87.81 163 ARG A CA 1
ATOM 1244 C C . ARG A 1 163 ? -6.398 -13.093 25.869 1.00 87.81 163 ARG A C 1
ATOM 1246 O O . ARG A 1 163 ? -5.628 -12.221 25.483 1.00 87.81 163 ARG A O 1
ATOM 1253 N N . SER A 1 164 ? -7.446 -12.835 26.651 1.00 90.19 164 SER A N 1
ATOM 1254 C CA . SER A 1 164 ? -7.728 -11.493 27.171 1.00 90.19 164 SER A CA 1
ATOM 1255 C C . SER A 1 164 ? -6.607 -11.013 28.100 1.00 90.19 164 SER A C 1
ATOM 1257 O O . SER A 1 164 ? -6.210 -9.853 28.036 1.00 90.19 164 SER A O 1
ATOM 1259 N N . TRP A 1 165 ? -6.060 -11.912 28.924 1.00 89.19 165 TRP A N 1
ATOM 1260 C CA . TRP A 1 165 ? -4.886 -11.643 29.752 1.00 89.19 165 TRP A CA 1
ATOM 1261 C C . TRP A 1 165 ? -3.621 -11.402 28.924 1.00 89.19 165 TRP A C 1
ATOM 1263 O O . TRP A 1 165 ? -2.924 -10.426 29.181 1.00 89.19 165 TRP A O 1
ATOM 1273 N N . GLU A 1 166 ? -3.339 -12.246 27.925 1.00 88.69 166 GLU A N 1
ATOM 1274 C CA . GLU A 1 166 ? -2.173 -12.074 27.044 1.00 88.69 166 GLU A CA 1
ATOM 1275 C C . GLU A 1 166 ? -2.158 -10.686 26.394 1.00 88.69 166 GLU A C 1
ATOM 1277 O O . GLU A 1 166 ? -1.156 -9.988 26.493 1.00 88.69 166 GLU A O 1
ATOM 1282 N N . MET A 1 167 ? -3.291 -10.250 25.833 1.00 87.25 167 MET A N 1
ATOM 1283 C CA . MET A 1 167 ? -3.413 -8.934 25.192 1.00 87.25 167 MET A CA 1
ATOM 1284 C C . MET A 1 167 ? -3.188 -7.773 26.168 1.00 87.25 167 MET A C 1
ATOM 1286 O O . MET A 1 167 ? -2.571 -6.776 25.809 1.00 87.25 167 MET A O 1
ATOM 1290 N N . LEU A 1 168 ? -3.690 -7.887 27.402 1.00 88.06 168 LEU A N 1
ATOM 1291 C CA . LEU A 1 168 ? -3.478 -6.874 28.441 1.00 88.06 168 LEU A CA 1
ATOM 1292 C C . LEU A 1 168 ? -2.024 -6.816 28.903 1.00 88.06 168 LEU A C 1
ATOM 1294 O O . LEU A 1 168 ? -1.515 -5.730 29.162 1.00 88.06 168 LEU A O 1
ATOM 1298 N N . ARG A 1 169 ? -1.373 -7.975 29.028 1.00 87.38 169 ARG A N 1
ATOM 1299 C CA . ARG A 1 169 ? 0.034 -8.063 29.415 1.00 87.38 169 ARG A CA 1
ATOM 1300 C C . ARG A 1 169 ? 0.935 -7.488 28.328 1.00 87.38 169 ARG A C 1
ATOM 1302 O O . ARG A 1 169 ? 1.806 -6.700 28.652 1.00 87.38 169 ARG A O 1
ATOM 1309 N N . GLU A 1 170 ? 0.693 -7.834 27.065 1.00 85.88 170 GLU A N 1
ATOM 1310 C CA . GLU A 1 170 ? 1.430 -7.279 25.921 1.00 85.88 170 GLU A CA 1
ATOM 1311 C C . GLU A 1 170 ? 1.300 -5.752 25.860 1.00 85.88 170 GLU A C 1
ATOM 1313 O O . GLU A 1 170 ? 2.312 -5.063 25.792 1.00 85.88 170 GLU A O 1
ATOM 1318 N N . ALA A 1 171 ? 0.082 -5.217 26.000 1.00 83.62 171 ALA A N 1
ATOM 1319 C CA . ALA A 1 171 ? -0.135 -3.769 26.034 1.00 83.62 171 ALA A CA 1
ATOM 1320 C C . ALA A 1 171 ? 0.572 -3.086 27.225 1.00 83.62 171 ALA A C 1
ATOM 1322 O O . ALA A 1 171 ? 1.096 -1.982 27.098 1.00 83.62 171 ALA A O 1
ATOM 1323 N N . PHE A 1 172 ? 0.625 -3.746 28.385 1.00 84.56 172 PHE A N 1
ATOM 1324 C CA . PHE A 1 172 ? 1.355 -3.239 29.548 1.00 84.56 172 PHE A CA 1
ATOM 1325 C C . PHE A 1 172 ? 2.878 -3.293 29.369 1.00 84.56 172 PHE A C 1
ATOM 1327 O O . PHE A 1 172 ? 3.566 -2.357 29.776 1.00 84.56 172 PHE A O 1
ATOM 1334 N N . ASP A 1 173 ? 3.399 -4.361 28.763 1.00 82.44 173 ASP A N 1
ATOM 1335 C CA . ASP A 1 173 ? 4.827 -4.529 28.483 1.00 82.44 173 ASP A CA 1
ATOM 1336 C C . ASP A 1 173 ? 5.318 -3.499 27.444 1.00 82.44 173 ASP A C 1
ATOM 1338 O O . ASP A 1 173 ? 6.453 -3.038 27.540 1.00 82.44 173 ASP A O 1
ATOM 1342 N N . GLU A 1 174 ? 4.473 -3.091 26.489 1.00 79.31 174 GLU A N 1
ATOM 1343 C CA . GLU A 1 174 ? 4.798 -2.050 25.501 1.00 79.31 174 GLU A CA 1
ATOM 1344 C C . GLU A 1 174 ? 4.823 -0.634 26.100 1.00 79.31 174 GLU A C 1
ATOM 1346 O O . GLU A 1 174 ? 5.750 0.138 25.839 1.00 79.31 174 GLU A O 1
ATOM 1351 N N . GLU A 1 175 ? 3.827 -0.271 26.912 1.00 71.12 175 GLU A N 1
ATOM 1352 C CA . GLU A 1 175 ? 3.692 1.093 27.446 1.00 71.12 175 GLU A CA 1
ATOM 1353 C C . GLU A 1 175 ? 4.365 1.301 28.815 1.00 71.12 175 GLU A C 1
ATOM 1355 O O . GLU A 1 175 ? 4.492 2.439 29.281 1.00 71.12 175 GLU A O 1
ATOM 1360 N N . HIS A 1 176 ? 4.780 0.220 29.486 1.00 70.94 176 HIS A N 1
ATOM 1361 C CA . HIS A 1 176 ? 5.352 0.201 30.841 1.00 70.94 176 HIS A CA 1
ATOM 1362 C C . HIS A 1 176 ? 4.515 0.945 31.905 1.00 70.94 176 HIS A C 1
ATOM 1364 O O . HIS A 1 176 ? 5.045 1.388 32.930 1.00 70.94 176 HIS A O 1
ATOM 1370 N N . ASN A 1 177 ? 3.206 1.122 31.693 1.00 78.81 177 ASN A N 1
ATOM 1371 C CA . ASN A 1 177 ? 2.363 1.896 32.601 1.00 78.81 177 ASN A CA 1
ATOM 1372 C C . ASN A 1 177 ? 0.917 1.389 32.650 1.00 78.81 177 ASN A C 1
ATOM 1374 O O . ASN A 1 177 ? 0.190 1.418 31.663 1.00 78.81 177 ASN A O 1
ATOM 1378 N N . LEU A 1 178 ? 0.464 1.050 33.861 1.00 81.88 178 LEU A N 1
ATOM 1379 C CA . LEU A 1 178 ? -0.913 0.648 34.171 1.00 81.88 178 LEU A CA 1
ATOM 1380 C C . LEU A 1 178 ? -1.960 1.678 33.726 1.00 81.88 178 LEU A C 1
ATOM 1382 O O . LEU A 1 178 ? -3.072 1.306 33.356 1.00 81.88 178 LEU A O 1
ATOM 1386 N N . VAL A 1 179 ? -1.633 2.970 33.810 1.00 83.50 179 VAL A N 1
ATOM 1387 C CA . VAL A 1 179 ? -2.556 4.058 33.462 1.00 83.50 179 VAL A CA 1
ATOM 1388 C C . VAL A 1 179 ? -2.764 4.126 31.953 1.00 83.50 179 VAL A C 1
ATOM 1390 O O . VAL A 1 179 ? -3.903 4.251 31.515 1.00 83.50 179 VAL A O 1
ATOM 1393 N N . ALA A 1 180 ? -1.689 3.982 31.174 1.00 82.62 180 ALA A N 1
ATOM 1394 C CA . ALA A 1 180 ? -1.748 4.025 29.716 1.00 82.62 180 ALA A CA 1
ATOM 1395 C C . ALA A 1 180 ? -2.554 2.833 29.169 1.00 82.62 180 ALA A C 1
ATOM 1397 O O . ALA A 1 180 ? -3.564 3.033 28.496 1.00 82.62 180 ALA A O 1
ATOM 1398 N N . THR A 1 181 ? -2.267 1.620 29.659 1.00 84.00 181 THR A N 1
ATOM 1399 C CA . THR A 1 181 ? -3.029 0.411 29.301 1.00 84.00 181 THR A CA 1
ATOM 1400 C C . THR A 1 181 ? -4.500 0.514 29.727 1.00 84.00 181 THR A C 1
ATOM 1402 O O . THR A 1 181 ? -5.413 0.001 29.068 1.00 84.00 181 THR A O 1
ATOM 1405 N N . GLY A 1 182 ? -4.746 1.203 30.845 1.00 83.88 182 GLY A N 1
ATOM 1406 C CA . GLY A 1 182 ? -6.074 1.570 31.321 1.00 83.88 182 GLY A CA 1
ATOM 1407 C C . GLY A 1 182 ? -6.848 2.412 30.308 1.00 83.88 182 GLY A C 1
ATOM 1408 O O . GLY A 1 182 ? -7.967 2.053 29.930 1.00 83.88 182 GLY A O 1
ATOM 1409 N N . ASP A 1 183 ? -6.243 3.509 29.867 1.00 86.69 183 ASP A N 1
ATOM 1410 C CA . ASP A 1 183 ? -6.844 4.475 28.949 1.00 86.69 183 ASP A CA 1
ATOM 1411 C C . ASP A 1 183 ? -7.010 3.917 27.528 1.00 86.69 183 ASP A C 1
ATOM 1413 O O . ASP A 1 183 ? -8.026 4.195 26.882 1.00 86.69 183 ASP A O 1
ATOM 1417 N N . GLU A 1 184 ? -6.069 3.097 27.056 1.00 84.62 184 GLU A N 1
ATOM 1418 C CA . GLU A 1 184 ? -6.045 2.612 25.673 1.00 84.62 184 GLU A CA 1
ATOM 1419 C C . GLU A 1 184 ? -6.893 1.346 25.453 1.00 84.62 184 GLU A C 1
ATOM 1421 O O . GLU A 1 184 ? -7.561 1.203 24.425 1.00 84.62 184 GLU A O 1
ATOM 1426 N N . VAL A 1 185 ? -6.944 0.433 26.433 1.00 88.94 185 VAL A N 1
ATOM 1427 C CA . VAL A 1 185 ? -7.598 -0.881 26.272 1.00 88.94 185 VAL A CA 1
ATOM 1428 C C . VAL A 1 185 ? -8.802 -1.050 27.199 1.00 88.94 185 VAL A C 1
ATOM 1430 O O . VAL A 1 185 ? -9.913 -1.334 26.734 1.00 88.94 185 VAL A O 1
ATOM 1433 N N . LEU A 1 186 ? -8.618 -0.865 28.510 1.00 89.62 186 LEU A N 1
ATOM 1434 C CA . LEU A 1 186 ? -9.634 -1.198 29.521 1.00 89.62 186 LEU A CA 1
ATOM 1435 C C . LEU A 1 186 ? -10.837 -0.250 29.482 1.00 89.62 186 LEU A C 1
ATOM 1437 O O . LEU A 1 186 ? -11.985 -0.706 29.455 1.00 89.62 186 LEU A O 1
ATOM 1441 N N . ILE A 1 187 ? -10.607 1.064 29.475 1.00 90.38 187 ILE A N 1
ATOM 1442 C CA . ILE A 1 187 ? -11.677 2.068 29.504 1.00 90.38 187 ILE A CA 1
ATOM 1443 C C . ILE A 1 187 ? -12.548 2.000 28.242 1.00 90.38 187 ILE A C 1
ATOM 1445 O O . ILE A 1 187 ? -13.779 1.958 28.388 1.00 90.38 187 ILE A O 1
ATOM 1449 N N . PRO A 1 188 ? -11.996 1.944 27.012 1.00 89.38 188 PRO A N 1
ATOM 1450 C CA . PRO A 1 188 ? -12.821 1.848 25.814 1.00 89.38 188 PRO A CA 1
ATOM 1451 C C . PRO A 1 188 ? -13.623 0.540 25.766 1.00 89.38 188 PRO A C 1
ATOM 1453 O O . PRO A 1 188 ? -14.804 0.569 25.402 1.00 89.38 188 PRO A O 1
ATOM 1456 N N . ALA A 1 189 ? -13.053 -0.582 26.225 1.00 90.38 189 ALA A N 1
ATOM 1457 C CA . ALA A 1 189 ? -13.760 -1.860 26.317 1.00 90.38 189 ALA A CA 1
ATOM 1458 C C . ALA A 1 189 ? -14.907 -1.829 27.347 1.00 90.38 189 ALA A C 1
ATOM 1460 O O . ALA A 1 189 ? -16.029 -2.236 27.042 1.00 90.38 189 ALA A O 1
ATOM 1461 N N . LEU A 1 190 ? -14.684 -1.265 28.539 1.00 91.06 190 LEU A N 1
ATOM 1462 C CA . LEU A 1 190 ? -15.723 -1.086 29.565 1.00 91.06 190 LEU A CA 1
ATOM 1463 C C . LEU A 1 190 ? -16.846 -0.151 29.101 1.00 91.06 190 LEU A C 1
ATOM 1465 O O . LEU A 1 190 ? -18.029 -0.405 29.362 1.00 91.06 190 LEU A O 1
ATOM 1469 N N . LYS A 1 191 ? -16.493 0.920 28.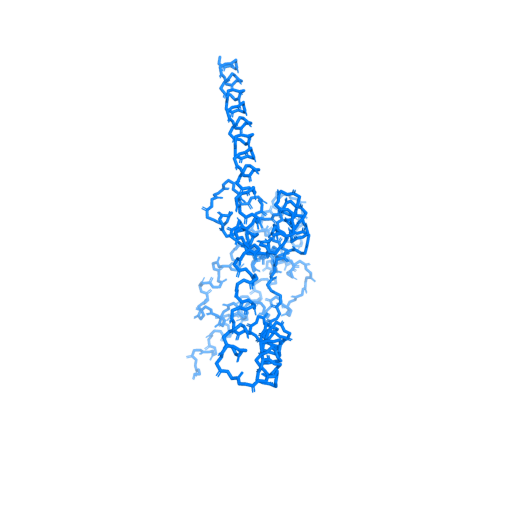381 1.00 91.06 191 LYS A N 1
ATOM 1470 C CA . LYS A 1 191 ? -17.455 1.839 27.764 1.00 91.06 191 LYS A CA 1
ATOM 1471 C C . LYS A 1 191 ? -18.293 1.131 26.698 1.00 91.06 191 LYS A C 1
ATOM 1473 O O . LYS A 1 191 ? -19.487 1.411 26.596 1.00 91.06 191 LYS A O 1
ATOM 1478 N N . ARG A 1 192 ? -17.695 0.200 25.945 1.00 90.06 192 ARG A N 1
ATOM 1479 C CA . ARG A 1 192 ? -18.389 -0.650 24.966 1.00 90.06 192 ARG A CA 1
ATOM 1480 C C . ARG A 1 192 ? -19.397 -1.576 25.645 1.00 90.06 192 ARG A C 1
ATOM 1482 O O . ARG A 1 192 ? -20.568 -1.520 25.290 1.00 90.06 192 ARG A O 1
ATOM 1489 N N . ILE A 1 193 ? -18.978 -2.313 26.680 1.00 91.38 193 ILE A N 1
ATOM 1490 C CA . ILE A 1 193 ? -19.861 -3.190 27.474 1.00 91.38 193 ILE A CA 1
ATOM 1491 C C . ILE A 1 193 ? -21.078 -2.404 27.980 1.00 91.38 193 ILE A C 1
ATOM 1493 O O . ILE A 1 193 ? -22.213 -2.832 27.792 1.00 91.38 193 ILE A O 1
ATOM 1497 N N . ARG A 1 194 ? -20.850 -1.215 28.562 1.00 90.19 194 ARG A N 1
ATOM 1498 C CA . ARG A 1 194 ? -21.929 -0.344 29.062 1.00 90.19 194 ARG A CA 1
ATOM 1499 C C . ARG A 1 194 ? -22.881 0.084 27.948 1.00 90.19 194 ARG A C 1
ATOM 1501 O O . ARG A 1 194 ? -24.089 0.127 28.147 1.00 90.19 194 ARG A O 1
ATOM 1508 N N . ARG A 1 195 ? -22.335 0.466 26.793 1.00 90.56 195 ARG A N 1
ATOM 1509 C CA . ARG A 1 195 ? -23.126 0.934 25.654 1.00 90.56 195 ARG A CA 1
ATOM 1510 C C . ARG A 1 195 ? -24.021 -0.173 25.103 1.00 90.56 195 ARG A C 1
ATOM 1512 O O . ARG A 1 195 ? -25.180 0.109 24.824 1.00 90.56 195 ARG A O 1
ATOM 1519 N N . ASP A 1 196 ? -23.492 -1.383 24.965 1.00 89.81 196 ASP A N 1
ATOM 1520 C CA . ASP A 1 196 ? -24.229 -2.516 24.397 1.00 89.81 196 ASP A CA 1
ATOM 1521 C C . ASP A 1 196 ? -25.275 -3.056 25.383 1.00 89.81 196 ASP A C 1
ATOM 1523 O O . ASP A 1 196 ? -26.372 -3.429 24.972 1.00 89.81 196 ASP A O 1
ATOM 1527 N N . HIS A 1 197 ? -24.990 -2.980 26.685 1.00 89.75 197 HIS A N 1
ATOM 1528 C CA . HIS A 1 197 ? -25.970 -3.208 27.749 1.00 89.75 197 HIS A CA 1
ATOM 1529 C C . HIS A 1 197 ? -27.111 -2.179 27.719 1.00 89.75 197 HIS A C 1
ATOM 1531 O O . HIS A 1 197 ? -28.276 -2.553 27.633 1.00 89.75 197 HIS A O 1
ATOM 1537 N N . ASN A 1 198 ? -26.793 -0.880 27.669 1.00 89.25 198 ASN A N 1
ATOM 1538 C CA . ASN A 1 198 ? -27.799 0.188 27.581 1.00 89.25 198 ASN A CA 1
ATOM 1539 C C . ASN A 1 198 ? -28.640 0.136 26.291 1.00 89.25 198 ASN A C 1
ATOM 1541 O O . ASN A 1 198 ? -29.727 0.705 26.251 1.00 89.25 198 ASN A O 1
ATOM 1545 N N . ALA A 1 199 ? -28.113 -0.469 25.225 1.00 88.06 199 ALA A N 1
ATOM 1546 C CA . ALA A 1 199 ? -28.801 -0.645 23.950 1.00 88.06 199 ALA A CA 1
ATOM 1547 C C . ALA A 1 199 ? -29.617 -1.952 23.878 1.00 88.06 199 ALA A C 1
ATOM 1549 O O . ALA A 1 199 ? -30.098 -2.289 22.800 1.00 88.06 199 ALA A O 1
ATOM 1550 N N . GLU A 1 200 ? -29.751 -2.676 24.997 1.00 84.94 200 GLU A N 1
ATOM 1551 C CA . GLU A 1 200 ? -30.458 -3.962 25.118 1.00 84.94 200 GLU A CA 1
ATOM 1552 C C . GLU A 1 200 ? -29.882 -5.093 24.238 1.00 84.94 200 GLU A C 1
ATOM 1554 O O . GLU A 1 200 ? -30.520 -6.125 24.040 1.00 84.94 200 GLU A O 1
ATOM 1559 N N . TYR A 1 201 ? -28.648 -4.949 23.739 1.00 84.44 201 TYR A N 1
ATOM 1560 C CA . TYR A 1 201 ? -27.951 -6.009 22.997 1.00 84.44 201 TYR A CA 1
ATOM 1561 C C . TYR A 1 201 ? -27.272 -7.034 23.912 1.00 84.44 201 TYR A C 1
ATOM 1563 O O . TYR A 1 201 ? -26.929 -8.126 23.462 1.00 84.44 201 TYR A O 1
ATOM 1571 N N . LEU A 1 202 ? -27.069 -6.687 25.183 1.00 88.31 202 LEU A N 1
ATOM 1572 C CA . LEU A 1 202 ? -26.416 -7.525 26.180 1.00 88.31 202 LEU A CA 1
ATOM 1573 C C . LEU A 1 202 ? -27.298 -7.623 27.430 1.00 88.31 202 LEU A C 1
ATOM 1575 O O . LEU A 1 202 ? -27.727 -6.597 27.956 1.00 88.31 202 LEU A O 1
ATOM 1579 N N . SER A 1 203 ? -27.554 -8.841 27.914 1.00 89.69 203 SER A N 1
ATOM 1580 C CA . SER A 1 203 ? -28.364 -9.045 29.120 1.00 89.69 203 SER A CA 1
ATOM 1581 C C . SER A 1 203 ? -27.655 -8.525 30.379 1.00 89.69 203 SER A C 1
ATOM 1583 O O . SER A 1 203 ? -26.424 -8.458 30.426 1.00 89.69 203 SER A O 1
ATOM 1585 N N . ASP A 1 204 ? -28.413 -8.209 31.435 1.00 90.25 204 ASP A N 1
ATOM 1586 C CA . ASP A 1 204 ? -27.850 -7.814 32.737 1.00 90.25 204 ASP A CA 1
ATOM 1587 C C . ASP A 1 204 ? -26.880 -8.866 33.300 1.00 90.25 204 ASP A C 1
ATOM 1589 O O . ASP A 1 204 ? -25.848 -8.538 33.889 1.00 90.25 204 ASP A O 1
ATOM 1593 N N . ALA A 1 205 ? -27.204 -10.148 33.111 1.00 88.88 205 ALA A N 1
ATOM 1594 C CA . ALA A 1 205 ? -26.379 -11.257 33.573 1.00 88.88 205 ALA A CA 1
ATOM 1595 C C . ALA A 1 205 ? -25.044 -11.320 32.814 1.00 88.88 205 ALA A C 1
ATOM 1597 O O . ALA A 1 205 ? -23.989 -11.466 33.436 1.00 88.88 205 ALA A O 1
ATOM 1598 N N . ASP A 1 206 ? -25.078 -11.149 31.491 1.00 89.50 206 ASP A N 1
ATOM 1599 C CA . ASP A 1 206 ? -23.878 -11.171 30.653 1.00 89.50 206 ASP A CA 1
ATOM 1600 C C . ASP A 1 206 ? -23.000 -9.943 30.903 1.00 89.50 206 ASP A C 1
ATOM 1602 O O . ASP A 1 206 ? -21.787 -10.074 31.060 1.00 89.50 206 ASP A O 1
ATOM 1606 N N . ALA A 1 207 ? -23.597 -8.756 31.037 1.00 90.50 207 ALA A N 1
ATOM 1607 C CA . ALA A 1 207 ? -22.875 -7.533 31.377 1.00 90.50 207 ALA A CA 1
ATOM 1608 C C . ALA A 1 207 ? -22.135 -7.670 32.716 1.00 90.50 207 ALA A C 1
ATOM 1610 O O . ALA A 1 207 ? -20.937 -7.390 32.798 1.00 90.50 207 ALA A O 1
ATOM 1611 N N . ASN A 1 208 ? -22.815 -8.174 33.750 1.00 92.12 208 ASN A N 1
ATOM 1612 C CA . ASN A 1 208 ? -22.209 -8.411 35.060 1.00 92.12 208 ASN A CA 1
ATOM 1613 C C . ASN A 1 208 ? -21.086 -9.453 35.005 1.00 92.12 208 ASN A C 1
ATOM 1615 O O . ASN A 1 208 ? -20.051 -9.271 35.649 1.00 92.12 208 ASN A O 1
ATOM 1619 N N . ARG A 1 209 ? -21.243 -10.512 34.201 1.00 91.62 209 ARG A N 1
ATOM 1620 C CA . ARG A 1 209 ? -20.187 -11.507 33.975 1.00 91.62 209 ARG A CA 1
ATOM 1621 C C . ARG A 1 209 ? -18.948 -10.879 33.333 1.00 91.62 209 ARG A C 1
ATOM 1623 O O . ARG A 1 209 ? -17.838 -11.144 33.790 1.00 91.62 209 ARG A O 1
ATOM 1630 N N . LEU A 1 210 ? -19.122 -10.041 32.310 1.00 92.75 210 LEU A N 1
ATOM 1631 C CA . LEU A 1 210 ? -18.008 -9.354 31.648 1.00 92.75 210 LEU A CA 1
ATOM 1632 C C . LEU A 1 210 ? -17.308 -8.379 32.599 1.00 92.75 210 LEU A C 1
ATOM 1634 O O . LEU A 1 210 ? -16.082 -8.368 32.659 1.00 92.75 210 LEU A O 1
ATOM 1638 N N . TYR A 1 211 ? -18.058 -7.609 33.393 1.00 92.06 211 TYR A N 1
ATOM 1639 C CA . TYR A 1 211 ? -17.471 -6.720 34.400 1.00 92.06 211 TYR A CA 1
ATOM 1640 C C . TYR A 1 211 ? -16.673 -7.483 35.462 1.00 92.06 211 TYR A C 1
ATOM 1642 O O 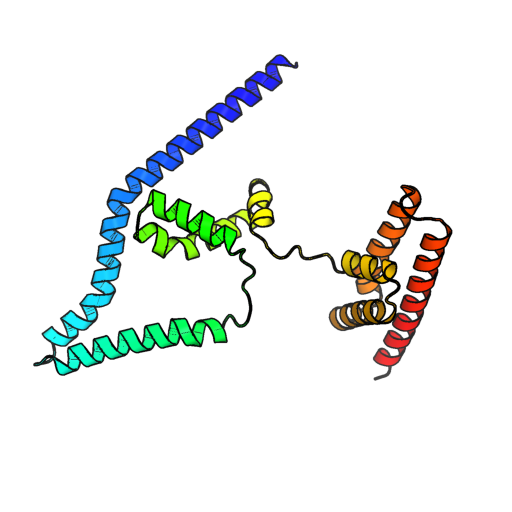. TYR A 1 211 ? -15.578 -7.052 35.823 1.00 92.06 211 TYR A O 1
ATOM 1650 N N . ALA A 1 212 ? -17.174 -8.631 35.928 1.00 91.94 212 ALA A N 1
ATOM 1651 C CA . ALA A 1 212 ? -16.452 -9.482 36.870 1.00 91.94 212 ALA A CA 1
ATOM 1652 C C . ALA A 1 212 ? -15.150 -10.038 36.265 1.00 91.94 212 ALA A C 1
ATOM 1654 O O . ALA A 1 212 ? -14.110 -10.019 36.922 1.00 91.94 212 ALA A O 1
ATOM 1655 N N . MET A 1 213 ? -15.187 -10.469 35.000 1.00 91.06 213 MET A N 1
ATOM 1656 C CA . MET A 1 213 ? -14.012 -10.965 34.278 1.00 91.06 213 MET A CA 1
ATOM 1657 C C . MET A 1 213 ? -12.948 -9.877 34.108 1.00 91.06 213 MET A C 1
ATOM 1659 O O . MET A 1 213 ? -11.782 -10.100 34.430 1.00 91.06 213 MET A O 1
ATOM 1663 N N . VAL A 1 214 ? -13.350 -8.674 33.685 1.00 92.75 214 VAL A N 1
ATOM 1664 C CA . VAL A 1 214 ? -12.442 -7.521 33.585 1.00 92.75 214 VAL A CA 1
ATOM 1665 C C . VAL A 1 214 ? -11.859 -7.162 34.952 1.00 92.75 214 VAL A C 1
ATOM 1667 O O . VAL A 1 214 ? -10.662 -6.916 35.053 1.00 92.75 214 VAL A O 1
ATOM 1670 N N . GLY A 1 215 ? -12.662 -7.196 36.020 1.00 91.75 215 GLY A N 1
ATOM 1671 C CA . GLY A 1 215 ? -12.179 -6.979 37.387 1.00 91.75 215 GLY A CA 1
ATOM 1672 C C . GLY A 1 215 ? -11.098 -7.981 37.810 1.00 91.75 215 GLY A C 1
ATOM 1673 O O . GLY A 1 215 ? -10.094 -7.585 38.404 1.00 91.75 215 GLY A O 1
ATOM 1674 N N . GLY A 1 216 ? -11.259 -9.259 37.450 1.00 91.81 216 GLY A N 1
ATOM 1675 C CA . GLY A 1 216 ? -10.247 -10.296 37.673 1.00 91.81 216 GLY A CA 1
ATOM 1676 C C . GLY A 1 216 ? -8.952 -10.045 36.895 1.00 91.81 216 GLY A C 1
ATOM 1677 O O . GLY A 1 216 ? -7.862 -10.169 37.454 1.00 91.81 216 GLY A O 1
ATOM 1678 N N . LEU A 1 217 ? -9.060 -9.623 35.633 1.00 91.69 217 LEU A N 1
ATOM 1679 C CA . LEU A 1 217 ? -7.908 -9.283 34.793 1.00 91.69 217 LEU A CA 1
ATOM 1680 C C . LEU A 1 217 ? -7.150 -8.052 35.312 1.00 91.69 217 LEU A C 1
ATOM 1682 O O . LEU A 1 217 ? -5.924 -8.068 35.342 1.00 91.69 217 LEU A O 1
ATOM 1686 N N . ILE A 1 218 ? -7.854 -7.019 35.791 1.00 90.12 218 ILE A N 1
ATOM 1687 C CA . ILE A 1 218 ? -7.235 -5.837 36.417 1.00 90.12 218 ILE A CA 1
ATOM 1688 C C . ILE A 1 218 ? -6.467 -6.231 37.684 1.00 90.12 218 ILE A C 1
ATOM 1690 O O . ILE A 1 218 ? -5.367 -5.732 37.919 1.00 90.12 218 ILE A O 1
ATOM 1694 N N . ALA A 1 219 ? -7.026 -7.127 38.505 1.00 90.12 219 ALA A N 1
ATOM 1695 C CA . ALA A 1 219 ? -6.349 -7.603 39.708 1.00 90.12 219 ALA A CA 1
ATOM 1696 C C . ALA A 1 219 ? -5.038 -8.333 39.369 1.00 90.12 219 ALA A C 1
ATOM 1698 O O . ALA A 1 219 ? -4.011 -8.016 39.970 1.00 90.12 219 ALA A O 1
ATOM 1699 N N . LYS A 1 220 ? -5.065 -9.225 38.367 1.00 89.00 220 LYS A N 1
ATOM 1700 C CA . LYS A 1 220 ? -3.874 -9.915 37.839 1.00 89.00 220 LYS A CA 1
ATOM 1701 C C . LYS A 1 220 ? -2.850 -8.942 37.249 1.00 89.00 220 LYS A C 1
ATOM 1703 O O . LYS A 1 220 ? -1.658 -9.087 37.494 1.00 89.00 220 LYS A O 1
ATOM 1708 N N . LEU A 1 221 ? -3.304 -7.921 36.520 1.00 88.06 221 LEU A N 1
ATOM 1709 C CA . LEU A 1 221 ? -2.422 -6.910 35.928 1.00 88.06 221 LEU A CA 1
ATOM 1710 C C . LEU A 1 221 ? -1.703 -6.089 36.997 1.00 88.06 221 LEU A C 1
ATOM 1712 O O . LEU A 1 221 ? -0.510 -5.828 36.886 1.00 88.06 221 LEU A O 1
ATOM 1716 N N . ARG A 1 222 ? -2.418 -5.714 38.062 1.00 87.06 222 ARG A N 1
ATOM 1717 C CA . ARG A 1 222 ? -1.835 -4.996 39.197 1.00 87.06 222 ARG A CA 1
ATOM 1718 C C . ARG A 1 222 ? -0.774 -5.829 39.915 1.00 87.06 222 ARG A C 1
ATOM 1720 O O . ARG A 1 222 ? 0.260 -5.277 40.264 1.00 87.06 222 ARG A O 1
ATOM 1727 N N . GLU A 1 223 ? -1.035 -7.117 40.133 1.00 87.19 223 GLU A N 1
ATOM 1728 C CA . GLU A 1 223 ? -0.074 -8.052 40.737 1.00 87.19 223 GLU A CA 1
ATOM 1729 C C . GLU A 1 223 ? 1.187 -8.194 39.869 1.00 87.19 223 GLU A C 1
ATOM 1731 O O . GLU A 1 223 ? 2.308 -8.080 40.364 1.00 87.19 223 GLU A O 1
ATOM 1736 N N . HIS A 1 224 ? 1.010 -8.315 38.552 1.00 84.38 224 HIS A N 1
ATOM 1737 C CA . HIS A 1 224 ? 2.121 -8.373 37.605 1.00 84.38 224 HIS A CA 1
ATOM 1738 C C . HIS A 1 224 ? 2.961 -7.087 37.586 1.00 84.38 224 HIS A C 1
ATOM 1740 O O . HIS A 1 224 ? 4.188 -7.146 37.587 1.00 84.38 224 HIS A O 1
ATOM 1746 N N . ALA A 1 225 ? 2.316 -5.919 37.630 1.00 81.69 225 ALA A N 1
ATOM 1747 C CA . ALA A 1 225 ? 3.010 -4.637 37.694 1.00 81.69 225 ALA A CA 1
ATOM 1748 C C . ALA A 1 225 ? 3.828 -4.473 38.986 1.00 81.69 225 ALA A C 1
ATOM 1750 O O . ALA A 1 225 ? 4.917 -3.906 38.948 1.00 81.69 225 ALA A O 1
ATOM 1751 N N . THR A 1 226 ? 3.330 -4.981 40.122 1.00 80.19 226 THR A N 1
ATOM 1752 C CA . THR A 1 226 ? 4.081 -4.959 41.386 1.00 80.19 226 THR A CA 1
ATOM 1753 C C . THR A 1 226 ? 5.298 -5.879 41.366 1.00 80.19 226 THR A C 1
ATOM 1755 O O . THR A 1 226 ? 6.348 -5.474 41.855 1.00 80.19 226 THR A O 1
ATOM 1758 N N . ASP A 1 227 ? 5.203 -7.062 40.755 1.00 76.38 227 ASP A N 1
ATOM 1759 C CA . ASP A 1 227 ? 6.345 -7.977 40.616 1.00 76.38 227 ASP A CA 1
ATOM 1760 C C . ASP A 1 227 ? 7.439 -7.396 39.709 1.00 76.38 227 ASP A C 1
ATOM 1762 O O . ASP A 1 227 ? 8.624 -7.478 40.031 1.00 76.38 227 ASP A O 1
ATOM 1766 N N . ASN A 1 228 ? 7.053 -6.742 38.610 1.00 65.19 228 ASN A N 1
ATOM 1767 C CA . ASN A 1 228 ? 7.999 -6.164 37.650 1.00 65.19 228 ASN A CA 1
ATOM 1768 C C . ASN A 1 228 ? 8.728 -4.916 38.187 1.00 65.19 228 ASN A C 1
ATOM 1770 O O . ASN A 1 228 ? 9.746 -4.507 37.645 1.00 65.19 228 ASN A O 1
ATOM 1774 N N . GLN A 1 229 ? 8.225 -4.304 39.262 1.00 58.84 229 GLN A N 1
ATOM 1775 C CA . GLN A 1 229 ? 8.857 -3.152 39.912 1.00 58.84 229 GLN A CA 1
ATOM 1776 C C . GLN A 1 229 ? 9.887 -3.555 40.986 1.00 58.84 229 GLN A C 1
ATOM 1778 O O . GLN A 1 229 ? 10.593 -2.697 41.520 1.00 58.84 229 GLN A O 1
ATOM 1783 N N . HIS A 1 230 ? 9.971 -4.852 41.304 1.00 51.50 230 HIS A N 1
ATOM 1784 C CA . HIS A 1 230 ? 10.908 -5.437 42.266 1.00 51.50 230 HIS A CA 1
ATOM 1785 C C . HIS A 1 230 ? 12.037 -6.267 41.617 1.00 51.50 230 HIS A C 1
ATOM 1787 O O . HIS A 1 230 ? 12.871 -6.804 42.351 1.00 51.50 230 HIS A O 1
ATOM 1793 N N . ALA A 1 231 ? 12.078 -6.347 40.283 1.00 44.78 231 ALA A N 1
ATOM 1794 C CA . ALA A 1 231 ? 13.146 -6.959 39.483 1.00 44.78 231 ALA A CA 1
ATOM 1795 C C . ALA A 1 231 ? 14.057 -5.887 38.861 1.00 44.78 231 ALA A C 1
ATOM 1797 O O . ALA A 1 231 ? 15.271 -6.168 38.730 1.00 44.78 231 ALA A O 1
#

Organism: NCBI:txid2528016